Protein AF-A0A6V7UNV7-F1 (afdb_monomer)

Secondary structure (DSSP, 8-state):
-HHHHHHHHHHT-HHHHHHHHHHHHHHHS---HHHHHHHHHHHHHH--HHHHHHHHHHHHHHHHHTT----HHHHHHHHHHHHHHHHHSTTS-HHHHHHHHHHHHHT--GGGHHHHHHHHHHHHHHHHHHHHHHHHHHHHHHHHHHHHHHHHHHHHHHHHHHHHHHHHHHHHHHHHHHHHT-TTSSS------HHHHHHHHHHHHHHHHHHHTTTTSSS---

Sequence (222 aa):
MLQALVTAFGTASGGAALPVSMRCMEENLNIDSRITRFVLPLGSTINMDGNALYEAVAVIFIAQLNNVTLTLTEVITVSFIATIASLGLNSVPAGLVSIFVILSTVGLPVKDIPLVITADWLLDRIRTSINVLGDAFVASTVSHYLELKLKETDNKLIKNEEEKEGRGRKGFNNDLKKQLNNPLNSSRHHSQDNNTQLISWQEQAMIDRLCGDITLNKVIHI

Organism: Meloidogyne enterolobii (NCBI:txid390850)

Solvent-accessible surface area (backbone atoms only — not comparable to full-atom values): 12377 Å² total; per-residue (Å²): 89,69,67,23,38,52,43,7,39,74,67,52,27,40,73,77,16,40,69,48,40,45,49,29,38,40,73,75,65,66,44,59,63,77,49,42,72,50,42,40,65,52,25,58,65,58,52,35,62,44,52,20,53,46,43,34,51,52,53,52,49,53,32,55,76,70,72,47,84,77,50,73,68,52,52,51,49,42,45,54,51,23,48,51,42,33,60,70,37,63,88,49,90,44,78,64,60,47,49,51,53,54,32,60,73,74,71,49,80,73,85,59,50,66,65,54,55,73,50,35,75,60,52,47,16,52,30,26,23,50,27,52,50,48,30,52,52,50,39,53,51,52,46,65,77,38,47,66,61,50,54,53,50,52,55,51,52,53,52,54,50,54,52,50,52,52,49,50,54,51,51,53,53,51,52,51,50,56,57,67,76,45,84,83,70,85,82,81,76,81,92,76,67,69,68,63,50,56,51,52,56,52,50,52,57,49,48,54,57,57,53,60,65,64,71,74,78,73,90,78,91,132

Nearest PDB structures (foldseek):
  7xr6-assembly1_A  TM=9.433E-01  e=3.035E-10  Homo sapiens
  7vr7-assembly1_A  TM=9.449E-01  e=7.570E-10  Homo sapiens
  8qrp-assembly1_B  TM=9.393E-01  e=2.391E-08  Homo sapiens
  8qrq-assembly1_B  TM=9.400E-01  e=3.590E-08  Homo sapiens
  8oud-assembly1_C  TM=9.461E-01  e=6.602E-08  Homo sapiens

Structure (mmCIF, N/CA/C/O backbone):
data_AF-A0A6V7UNV7-F1
#
_entry.id   AF-A0A6V7UNV7-F1
#
loop_
_atom_site.group_PDB
_atom_site.id
_atom_site.type_symbol
_atom_site.label_atom_id
_atom_site.label_alt_id
_atom_site.label_comp_id
_atom_site.label_asym_id
_atom_site.label_entity_id
_atom_site.label_seq_id
_atom_site.pdbx_PDB_ins_code
_atom_site.Cartn_x
_atom_site.Cartn_y
_atom_site.Cartn_z
_atom_site.occupancy
_atom_site.B_iso_or_equiv
_atom_site.auth_seq_id
_atom_site.auth_comp_id
_atom_site.auth_asym_id
_atom_site.auth_atom_id
_atom_site.pdbx_PDB_model_num
ATOM 1 N N . MET A 1 1 ? -2.822 -8.395 -13.605 1.00 90.31 1 MET A N 1
ATOM 2 C CA . MET A 1 1 ? -3.017 -7.842 -12.242 1.00 90.31 1 MET A CA 1
ATOM 3 C C . MET A 1 1 ? -3.862 -8.706 -11.318 1.00 90.31 1 MET A C 1
ATOM 5 O O . MET A 1 1 ? -3.501 -8.800 -10.156 1.00 90.31 1 MET A O 1
ATOM 9 N N . LEU A 1 2 ? -4.926 -9.373 -11.784 1.00 93.38 2 LEU A N 1
ATOM 10 C CA . LEU A 1 2 ? -5.764 -10.209 -10.907 1.00 93.38 2 LEU A CA 1
ATOM 11 C C . LEU A 1 2 ? -4.969 -11.257 -10.104 1.00 93.38 2 LEU A C 1
ATOM 13 O O . LEU A 1 2 ? -5.214 -11.413 -8.916 1.00 93.38 2 LEU A O 1
ATOM 17 N N . GLN A 1 3 ? -3.983 -11.918 -10.721 1.00 94.31 3 GLN A N 1
ATOM 18 C CA . GLN A 1 3 ? -3.113 -12.884 -10.033 1.00 94.31 3 GLN A CA 1
ATOM 19 C C . GLN A 1 3 ? -2.393 -12.260 -8.832 1.00 94.31 3 GLN A C 1
ATOM 21 O O . GLN A 1 3 ? -2.450 -12.814 -7.742 1.00 94.31 3 GLN A O 1
ATOM 26 N N . ALA A 1 4 ? -1.789 -11.083 -9.010 1.00 93.69 4 ALA A N 1
ATOM 27 C CA . ALA A 1 4 ? -1.113 -10.365 -7.935 1.00 93.69 4 ALA A CA 1
ATOM 28 C C . ALA A 1 4 ? -2.065 -9.974 -6.794 1.00 93.69 4 ALA A C 1
ATOM 30 O O . ALA A 1 4 ? -1.709 -10.125 -5.629 1.00 93.69 4 ALA A O 1
ATOM 31 N N . LEU A 1 5 ? -3.292 -9.544 -7.116 1.00 94.56 5 LEU A N 1
ATOM 32 C CA . LEU A 1 5 ? -4.310 -9.217 -6.110 1.00 94.56 5 LEU A CA 1
ATOM 33 C C . LEU A 1 5 ? -4.749 -10.451 -5.320 1.00 94.56 5 LEU A C 1
ATOM 35 O O . LEU A 1 5 ? -4.846 -10.395 -4.101 1.00 94.56 5 LEU A O 1
ATOM 39 N N . VAL A 1 6 ? -4.974 -11.578 -5.997 1.00 95.56 6 VAL A N 1
ATOM 40 C CA . VAL A 1 6 ? -5.331 -12.841 -5.336 1.00 95.56 6 VAL A CA 1
ATOM 41 C C . VAL A 1 6 ? -4.178 -13.341 -4.464 1.00 95.56 6 VAL A C 1
ATOM 43 O O . VAL A 1 6 ? -4.418 -13.802 -3.350 1.00 95.56 6 VAL A O 1
ATOM 46 N N . THR A 1 7 ? -2.929 -13.215 -4.923 1.00 94.31 7 THR A N 1
ATOM 47 C CA . THR A 1 7 ? -1.752 -13.532 -4.107 1.00 94.31 7 THR A CA 1
ATOM 48 C C . THR A 1 7 ? -1.685 -12.636 -2.874 1.00 94.31 7 THR A C 1
ATOM 50 O O . THR A 1 7 ? -1.562 -13.167 -1.777 1.00 94.31 7 THR A O 1
ATOM 53 N N . ALA A 1 8 ? -1.834 -11.316 -3.023 1.00 92.69 8 ALA A N 1
ATOM 54 C CA . ALA A 1 8 ? -1.835 -10.367 -1.908 1.00 92.69 8 ALA A CA 1
ATOM 55 C C . ALA A 1 8 ? -2.958 -10.650 -0.900 1.00 92.69 8 ALA A C 1
ATOM 57 O O . ALA A 1 8 ? -2.726 -10.630 0.306 1.00 92.69 8 ALA A O 1
ATOM 58 N N . PHE A 1 9 ? -4.156 -10.977 -1.387 1.00 93.69 9 PHE A N 1
ATOM 59 C CA . PHE A 1 9 ? -5.288 -11.367 -0.553 1.00 93.69 9 PHE A CA 1
ATOM 60 C C . PHE A 1 9 ? -5.026 -12.678 0.201 1.00 93.69 9 PHE A C 1
ATOM 62 O O . PHE A 1 9 ? -5.364 -12.811 1.376 1.00 93.69 9 PHE A O 1
ATOM 69 N N . GLY A 1 10 ? -4.421 -13.662 -0.467 1.00 92.88 10 GLY A N 1
ATOM 70 C CA . GLY A 1 10 ? -4.113 -14.962 0.123 1.00 92.88 10 GLY A CA 1
ATOM 71 C C . GLY A 1 10 ? -3.004 -14.894 1.174 1.00 92.88 10 GLY A C 1
ATOM 72 O O . GLY A 1 10 ? -3.121 -15.524 2.225 1.00 92.88 10 GLY A O 1
ATOM 73 N N . THR A 1 11 ? -1.948 -14.121 0.909 1.00 92.06 11 THR A N 1
ATOM 74 C CA . THR A 1 11 ? -0.773 -14.006 1.786 1.00 92.06 11 THR A CA 1
ATOM 75 C C . THR A 1 11 ? -0.905 -12.918 2.848 1.00 92.06 11 THR A C 1
ATOM 77 O O . THR A 1 11 ? -0.125 -12.938 3.797 1.00 92.06 11 THR A O 1
ATOM 80 N N . ALA A 1 12 ? -1.842 -11.975 2.688 1.00 89.25 12 ALA A N 1
ATOM 81 C CA . ALA A 1 12 ? -1.939 -10.751 3.490 1.00 89.25 12 ALA A CA 1
ATOM 82 C C . ALA A 1 12 ? -0.625 -9.937 3.518 1.00 89.25 12 ALA A C 1
ATOM 84 O O . ALA A 1 12 ? -0.324 -9.232 4.476 1.00 89.25 12 ALA A O 1
ATOM 85 N N . SER A 1 13 ? 0.204 -10.050 2.471 1.00 87.62 13 SER A N 1
ATOM 86 C CA . SER A 1 13 ? 1.505 -9.378 2.407 1.00 87.62 13 SER A CA 1
ATOM 87 C C . SER A 1 13 ? 1.785 -8.773 1.032 1.00 87.62 13 SER A C 1
ATOM 89 O O . SER A 1 13 ? 1.848 -9.480 0.023 1.00 87.62 13 SER A O 1
ATOM 91 N N . GLY A 1 14 ? 2.016 -7.453 1.010 1.00 86.38 14 GLY A N 1
ATOM 92 C CA . GLY A 1 14 ? 2.400 -6.712 -0.196 1.00 86.38 14 GLY A CA 1
ATOM 93 C C . GLY A 1 14 ? 3.774 -7.137 -0.715 1.00 86.38 14 GLY A C 1
ATOM 94 O O . GLY A 1 14 ? 3.930 -7.400 -1.905 1.00 86.38 14 GLY A O 1
ATOM 95 N N . GLY A 1 15 ? 4.736 -7.349 0.191 1.00 89.38 15 GLY A N 1
ATOM 96 C CA . GLY A 1 15 ? 6.073 -7.838 -0.153 1.00 89.38 15 GLY A CA 1
ATOM 97 C C . GLY A 1 15 ? 6.070 -9.258 -0.729 1.00 89.38 15 GLY A C 1
ATOM 98 O O . GLY A 1 15 ? 6.801 -9.538 -1.675 1.00 89.38 15 GLY A O 1
ATOM 99 N N . ALA A 1 16 ? 5.202 -10.146 -0.229 1.00 90.69 16 ALA A N 1
ATOM 100 C CA . ALA A 1 16 ? 5.052 -11.490 -0.794 1.00 90.69 16 ALA A CA 1
ATOM 101 C C . ALA A 1 16 ? 4.383 -11.477 -2.182 1.00 90.69 16 ALA A C 1
ATOM 103 O O . ALA A 1 16 ? 4.674 -12.329 -3.021 1.00 90.69 16 ALA A O 1
ATOM 104 N N . ALA A 1 17 ? 3.493 -10.513 -2.438 1.00 92.56 17 ALA A N 1
ATOM 105 C CA . ALA A 1 17 ? 2.846 -10.333 -3.736 1.00 92.56 17 ALA A CA 1
ATOM 106 C C . ALA A 1 17 ? 3.719 -9.571 -4.750 1.00 92.56 17 ALA A C 1
ATOM 108 O O . ALA A 1 17 ? 3.493 -9.691 -5.953 1.00 92.56 17 ALA A O 1
ATOM 109 N N . LEU A 1 18 ? 4.737 -8.836 -4.292 1.00 93.88 18 LEU A N 1
ATOM 110 C CA . LEU A 1 18 ? 5.615 -7.994 -5.105 1.00 93.88 18 LEU A CA 1
ATOM 111 C C . LEU A 1 18 ? 6.186 -8.673 -6.368 1.00 93.88 18 LEU A C 1
ATOM 113 O O . LEU A 1 18 ? 6.030 -8.093 -7.446 1.00 93.88 18 LEU A O 1
ATOM 117 N N . PRO A 1 19 ? 6.793 -9.879 -6.317 1.00 94.38 19 PRO A N 1
ATOM 118 C CA . PRO A 1 19 ? 7.314 -10.522 -7.528 1.00 94.38 19 PRO A CA 1
ATOM 119 C C . PRO A 1 19 ? 6.205 -10.873 -8.532 1.00 94.38 19 PRO A C 1
ATOM 121 O O . PRO A 1 19 ? 6.400 -10.759 -9.743 1.00 94.38 19 PRO A O 1
ATOM 124 N N . VAL A 1 20 ? 5.015 -11.245 -8.046 1.00 95.44 20 VAL A N 1
ATOM 125 C CA . VAL A 1 20 ? 3.845 -11.523 -8.896 1.00 95.44 20 VAL A CA 1
ATOM 126 C C . VAL A 1 20 ? 3.306 -10.228 -9.505 1.00 95.44 20 VAL A C 1
ATOM 128 O O . VAL A 1 20 ? 2.938 -10.216 -10.681 1.00 95.44 20 VAL A O 1
ATOM 131 N N . SER A 1 21 ? 3.301 -9.130 -8.744 1.00 94.50 21 SER A N 1
ATOM 132 C CA . SER A 1 21 ? 2.935 -7.791 -9.218 1.00 94.50 21 SER A CA 1
ATOM 133 C C . SER A 1 21 ? 3.877 -7.300 -10.312 1.00 94.50 21 SER A C 1
ATOM 135 O O . SER A 1 21 ? 3.399 -6.892 -11.367 1.00 94.50 21 SER A O 1
ATOM 137 N N . MET A 1 22 ? 5.196 -7.401 -10.110 1.00 96.06 22 MET A N 1
ATOM 138 C CA . MET A 1 22 ? 6.201 -7.035 -11.118 1.00 96.06 22 MET A CA 1
ATOM 139 C C . MET A 1 22 ? 5.978 -7.799 -12.418 1.00 96.06 22 MET A C 1
ATOM 141 O O . MET A 1 22 ? 5.812 -7.187 -13.470 1.00 96.06 22 MET A O 1
ATOM 145 N N . ARG A 1 23 ? 5.864 -9.128 -12.332 1.00 95.69 23 ARG A N 1
ATOM 146 C CA . ARG A 1 23 ? 5.596 -9.973 -13.495 1.00 95.69 23 ARG A CA 1
ATOM 147 C C . ARG A 1 23 ? 4.288 -9.594 -14.187 1.00 95.69 23 ARG A C 1
ATOM 149 O O . ARG A 1 23 ? 4.244 -9.464 -15.403 1.00 95.69 23 ARG A O 1
ATOM 156 N N . CYS A 1 24 ? 3.219 -9.375 -13.420 1.00 95.00 24 CYS A N 1
ATOM 157 C CA . CYS A 1 24 ? 1.929 -8.980 -13.974 1.00 95.00 24 CYS A CA 1
ATOM 158 C C . CYS A 1 24 ? 1.982 -7.646 -14.727 1.00 95.00 24 CYS A C 1
ATOM 160 O O . CYS A 1 24 ? 1.252 -7.495 -15.704 1.00 95.00 24 CYS A O 1
ATOM 162 N N . MET A 1 25 ? 2.775 -6.696 -14.238 1.00 95.25 25 MET A N 1
ATOM 163 C CA . MET A 1 25 ? 2.929 -5.357 -14.806 1.00 95.25 25 MET A CA 1
ATOM 164 C C . MET A 1 25 ? 3.818 -5.364 -16.054 1.00 95.25 25 MET A C 1
ATOM 166 O O . MET A 1 25 ? 3.491 -4.714 -17.043 1.00 95.25 25 MET A O 1
ATOM 170 N N . GLU A 1 26 ? 4.907 -6.129 -16.027 1.00 95.31 26 GLU A N 1
ATOM 171 C CA . GLU A 1 26 ? 5.837 -6.256 -17.152 1.00 95.31 26 GLU A CA 1
ATOM 172 C C . GLU A 1 26 ? 5.239 -7.106 -18.287 1.00 95.31 26 GLU A C 1
ATOM 174 O O . GLU A 1 26 ? 5.283 -6.692 -19.440 1.00 95.31 26 GLU A O 1
ATOM 179 N N . GLU A 1 27 ? 4.631 -8.260 -17.980 1.00 94.81 27 GLU A N 1
ATOM 180 C CA . GLU 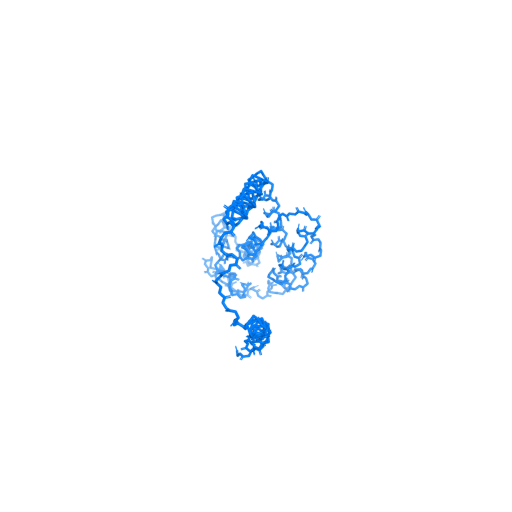A 1 27 ? 4.147 -9.208 -19.001 1.00 94.81 27 GLU A CA 1
ATOM 181 C C . GLU A 1 27 ? 2.742 -8.889 -19.534 1.00 94.81 27 GLU A C 1
ATOM 183 O O . GLU A 1 27 ? 2.489 -9.089 -20.717 1.00 94.81 27 GLU A O 1
ATOM 188 N N . ASN A 1 28 ? 1.806 -8.432 -18.688 1.00 93.56 28 ASN A N 1
ATOM 189 C CA . ASN A 1 28 ? 0.417 -8.216 -19.133 1.00 93.56 28 ASN A CA 1
ATOM 190 C C . ASN A 1 28 ? 0.114 -6.762 -19.503 1.00 93.56 28 ASN A C 1
ATOM 192 O O . ASN A 1 28 ? -0.788 -6.514 -20.299 1.00 93.56 28 ASN A O 1
ATOM 196 N N . LEU A 1 29 ? 0.785 -5.804 -18.857 1.00 91.69 29 LEU A N 1
ATOM 197 C CA . LEU A 1 29 ? 0.561 -4.368 -19.060 1.00 91.69 29 LEU A CA 1
ATOM 198 C C . LEU A 1 29 ? 1.688 -3.712 -19.870 1.00 91.69 29 LEU A C 1
ATOM 200 O O . LEU A 1 29 ? 1.581 -2.532 -20.194 1.00 91.69 29 LEU A O 1
ATOM 204 N N . ASN A 1 30 ? 2.736 -4.468 -20.220 1.00 92.94 30 ASN A N 1
ATOM 205 C CA . ASN A 1 30 ? 3.893 -4.026 -21.001 1.00 92.94 30 ASN A CA 1
ATOM 206 C C . ASN A 1 30 ? 4.543 -2.746 -20.453 1.00 92.94 30 ASN A C 1
ATOM 208 O O . ASN A 1 30 ? 5.007 -1.894 -21.213 1.00 92.94 30 ASN A O 1
ATOM 212 N N . ILE A 1 31 ? 4.564 -2.601 -19.128 1.00 93.75 31 ILE A N 1
ATOM 213 C CA . ILE A 1 31 ? 5.217 -1.471 -18.472 1.00 93.75 31 ILE A CA 1
ATOM 214 C C . ILE A 1 31 ? 6.724 -1.726 -18.429 1.00 93.75 31 ILE A C 1
ATOM 216 O O . ILE A 1 31 ? 7.176 -2.849 -18.209 1.00 93.75 31 ILE A O 1
ATOM 220 N N . ASP A 1 32 ? 7.507 -0.669 -18.640 1.00 94.00 32 ASP A N 1
ATOM 221 C CA . ASP A 1 32 ? 8.964 -0.750 -18.653 1.00 94.00 32 ASP A CA 1
ATOM 222 C C . ASP A 1 32 ? 9.515 -1.275 -17.316 1.00 94.00 32 ASP A C 1
ATOM 224 O O . ASP A 1 32 ? 9.223 -0.729 -16.245 1.00 94.00 32 ASP A O 1
ATOM 228 N N . SER A 1 33 ? 10.367 -2.302 -17.392 1.00 93.62 33 SER A N 1
ATOM 229 C CA . SER A 1 33 ? 10.979 -2.938 -16.217 1.00 93.62 33 SER A CA 1
ATOM 230 C C . SER A 1 33 ? 11.768 -1.967 -15.326 1.00 93.62 33 SER A C 1
ATOM 232 O O . SER A 1 33 ? 11.887 -2.170 -14.118 1.00 93.62 33 SER A O 1
ATOM 234 N N . ARG A 1 34 ? 12.299 -0.874 -15.891 1.00 93.38 34 ARG A N 1
ATOM 235 C CA . ARG A 1 34 ? 13.006 0.174 -15.139 1.00 93.38 34 ARG A CA 1
ATOM 236 C C . ARG A 1 34 ? 12.070 0.889 -14.169 1.00 93.38 34 ARG A C 1
ATOM 238 O O . ARG A 1 34 ? 12.491 1.259 -13.077 1.00 93.38 34 ARG A O 1
ATOM 245 N N . ILE A 1 35 ? 10.807 1.069 -14.555 1.00 94.06 35 ILE A N 1
ATOM 246 C CA . ILE A 1 35 ? 9.792 1.716 -13.721 1.00 94.06 35 ILE A CA 1
ATOM 247 C C . ILE A 1 35 ? 9.253 0.728 -12.696 1.00 94.06 35 ILE A C 1
ATOM 249 O O . ILE A 1 35 ? 9.224 1.054 -11.514 1.00 94.06 35 ILE A O 1
ATOM 253 N N . THR A 1 36 ? 8.860 -0.480 -13.105 1.00 94.75 36 THR A N 1
ATOM 254 C CA . THR A 1 36 ? 8.293 -1.487 -12.187 1.00 94.75 36 THR A CA 1
ATOM 255 C C . THR A 1 36 ? 9.265 -1.842 -11.062 1.00 94.75 36 THR A C 1
ATOM 257 O O . THR A 1 36 ? 8.865 -1.874 -9.899 1.00 94.75 36 THR A O 1
ATOM 260 N N . ARG A 1 37 ? 10.553 -2.031 -11.377 1.00 94.62 37 ARG A N 1
ATOM 261 C CA . ARG A 1 37 ? 11.604 -2.380 -10.405 1.00 94.62 37 ARG A CA 1
ATOM 262 C C . ARG A 1 37 ? 11.972 -1.246 -9.457 1.00 94.62 37 ARG A C 1
ATOM 264 O O . ARG A 1 37 ? 12.584 -1.508 -8.429 1.00 94.62 37 ARG A O 1
ATOM 271 N N . PHE A 1 38 ? 11.605 -0.010 -9.783 1.00 94.00 38 PHE A N 1
ATOM 272 C CA . PHE A 1 38 ? 11.806 1.139 -8.907 1.00 94.00 38 PHE A CA 1
ATOM 273 C C . PHE A 1 38 ? 10.543 1.459 -8.103 1.00 94.00 38 PHE A C 1
ATOM 275 O O . PHE A 1 38 ? 10.582 1.536 -6.879 1.00 94.00 38 PHE A O 1
ATOM 282 N N . VAL A 1 39 ? 9.408 1.609 -8.785 1.00 94.69 39 VAL A N 1
ATOM 283 C CA . VAL A 1 39 ? 8.158 2.088 -8.188 1.00 94.69 39 VAL A CA 1
ATOM 284 C C . VAL A 1 39 ? 7.509 1.034 -7.300 1.00 94.69 39 VAL A C 1
ATOM 286 O O . VAL A 1 39 ? 7.056 1.384 -6.218 1.00 94.69 39 VAL A O 1
ATOM 289 N N . LEU A 1 40 ? 7.470 -0.242 -7.702 1.00 93.44 40 LEU A N 1
ATOM 290 C CA . LEU A 1 40 ? 6.736 -1.260 -6.936 1.00 93.44 40 LEU A CA 1
ATOM 291 C C . LEU A 1 40 ? 7.392 -1.601 -5.584 1.00 93.44 40 LEU A C 1
ATOM 293 O O . LEU A 1 40 ? 6.659 -1.680 -4.602 1.00 93.44 40 LEU A O 1
ATOM 297 N N . PRO A 1 41 ? 8.729 -1.769 -5.463 1.00 91.56 41 PRO A N 1
ATOM 298 C CA . PRO A 1 41 ? 9.356 -1.970 -4.154 1.00 91.56 41 PRO A CA 1
ATOM 299 C C . PRO A 1 41 ? 9.187 -0.769 -3.226 1.00 91.56 41 PRO A C 1
ATOM 301 O O . PRO A 1 41 ? 8.922 -0.947 -2.043 1.00 91.56 41 PRO A O 1
ATOM 304 N N . LEU A 1 42 ? 9.310 0.450 -3.764 1.00 90.81 42 LEU A N 1
ATOM 305 C CA . LEU A 1 42 ? 9.105 1.673 -2.987 1.00 90.81 42 LEU A CA 1
ATOM 306 C C . LEU A 1 42 ? 7.644 1.820 -2.545 1.00 90.81 42 LEU A C 1
ATOM 308 O O . LEU A 1 42 ? 7.382 2.135 -1.385 1.00 90.81 42 LEU A O 1
ATOM 312 N N . GLY A 1 43 ? 6.704 1.549 -3.452 1.00 88.44 43 GLY A N 1
ATOM 313 C CA . GLY A 1 43 ? 5.268 1.542 -3.186 1.00 88.44 43 GLY A CA 1
ATOM 314 C C . GLY A 1 43 ? 4.907 0.551 -2.087 1.00 88.44 43 GLY A C 1
ATOM 315 O O . GLY A 1 43 ? 4.355 0.954 -1.073 1.00 88.44 43 GLY A O 1
ATOM 316 N N . SER A 1 44 ? 5.373 -0.697 -2.179 1.00 86.12 44 SER A N 1
ATOM 317 C CA . SER A 1 44 ? 5.049 -1.736 -1.193 1.00 86.12 44 SER A CA 1
ATOM 318 C C . SER A 1 44 ? 5.481 -1.409 0.247 1.00 86.12 44 SER A C 1
ATOM 320 O O . SER A 1 44 ? 5.003 -2.068 1.171 1.00 86.12 44 SER A O 1
ATOM 322 N N . THR A 1 45 ? 6.397 -0.459 0.461 1.00 83.50 45 THR A N 1
ATOM 323 C CA . THR A 1 45 ? 6.806 0.002 1.799 1.00 83.50 45 THR A CA 1
ATOM 324 C C . THR A 1 45 ? 6.095 1.288 2.218 1.00 83.50 45 THR A C 1
ATOM 326 O O . THR A 1 45 ? 5.726 1.436 3.382 1.00 83.50 45 THR A O 1
ATOM 329 N N . ILE A 1 46 ? 5.922 2.235 1.294 1.00 83.88 46 ILE A N 1
ATOM 330 C CA . ILE A 1 46 ? 5.444 3.590 1.609 1.00 83.88 46 ILE A CA 1
ATOM 331 C C . ILE A 1 46 ? 3.923 3.703 1.445 1.00 83.88 46 ILE A C 1
ATOM 333 O O . ILE A 1 46 ? 3.266 4.393 2.222 1.00 83.88 46 ILE A O 1
ATOM 337 N N . ASN A 1 47 ? 3.354 3.031 0.446 1.00 83.88 47 ASN A N 1
ATOM 338 C CA . ASN A 1 47 ? 1.939 3.092 0.114 1.00 83.88 47 ASN A CA 1
ATOM 339 C C . ASN A 1 47 ? 1.124 2.183 1.043 1.00 83.88 47 ASN A C 1
ATOM 341 O O . ASN A 1 47 ? 0.893 1.000 0.776 1.00 83.88 47 ASN A O 1
ATOM 345 N N . MET A 1 48 ? 0.687 2.757 2.161 1.00 85.19 48 MET A N 1
ATOM 346 C CA . MET A 1 48 ? -0.186 2.095 3.129 1.00 85.19 48 MET A CA 1
ATOM 347 C C . MET A 1 48 ? -1.510 2.838 3.342 1.00 85.19 48 MET A C 1
ATOM 349 O O . MET A 1 48 ? -2.077 2.802 4.430 1.00 85.19 48 MET A O 1
ATOM 353 N N . ASP A 1 49 ? -2.063 3.454 2.301 1.00 85.75 49 ASP A N 1
ATOM 354 C CA . ASP A 1 49 ? -3.318 4.216 2.394 1.00 85.75 49 ASP A CA 1
ATOM 355 C C . ASP A 1 49 ? -4.485 3.389 2.959 1.00 85.75 49 ASP A C 1
ATOM 357 O O . ASP A 1 49 ? -5.276 3.878 3.771 1.00 85.75 49 ASP A O 1
ATOM 361 N N . GLY A 1 50 ? -4.569 2.101 2.603 1.00 85.81 50 GLY A N 1
ATOM 362 C CA . GLY A 1 50 ? -5.579 1.198 3.154 1.00 85.81 50 GLY A CA 1
ATOM 363 C C . GLY A 1 50 ? -5.473 1.027 4.673 1.00 85.81 50 GLY A C 1
ATOM 364 O O . GLY A 1 50 ? -6.493 0.851 5.340 1.00 85.81 50 GLY A O 1
ATOM 365 N N . ASN A 1 51 ? -4.263 1.107 5.234 1.00 86.19 51 ASN A N 1
ATOM 366 C CA . ASN A 1 51 ? -4.031 1.016 6.673 1.00 86.19 51 ASN A CA 1
ATOM 367 C C . ASN A 1 51 ? -4.430 2.313 7.391 1.00 86.19 51 ASN A C 1
ATOM 369 O O . ASN A 1 51 ? -5.174 2.242 8.366 1.00 86.19 51 ASN A O 1
ATOM 373 N N . ALA A 1 52 ? -4.064 3.478 6.849 1.00 87.81 52 ALA A N 1
ATOM 374 C CA . ALA A 1 52 ? -4.512 4.770 7.374 1.00 87.81 52 ALA A CA 1
ATOM 375 C C . ALA A 1 52 ? -6.049 4.888 7.395 1.00 87.81 52 ALA A C 1
ATOM 377 O O . ALA A 1 52 ? -6.636 5.308 8.396 1.00 87.81 52 ALA A O 1
ATOM 378 N N . LEU A 1 53 ? -6.717 4.465 6.314 1.00 88.62 53 LEU A N 1
ATOM 379 C CA . LEU A 1 53 ? -8.180 4.460 6.238 1.00 88.62 53 LEU A CA 1
ATOM 380 C C . LEU A 1 53 ? -8.796 3.542 7.299 1.00 88.62 53 LEU A C 1
ATOM 382 O O . LEU A 1 53 ? -9.744 3.927 7.983 1.00 88.62 53 LEU A O 1
ATOM 386 N N . TYR A 1 54 ? -8.263 2.330 7.439 1.00 89.44 54 TYR A N 1
ATOM 387 C CA . TYR A 1 54 ? -8.742 1.376 8.430 1.00 89.44 54 TYR A CA 1
ATOM 388 C C . TYR A 1 54 ? -8.584 1.896 9.859 1.00 89.44 54 TYR A C 1
ATOM 390 O O . TYR A 1 54 ? -9.531 1.805 10.634 1.00 89.44 54 TYR A O 1
ATOM 398 N N . GLU A 1 55 ? -7.428 2.463 10.201 1.00 88.12 55 GLU A N 1
ATOM 399 C CA . GLU A 1 55 ? -7.166 3.006 11.534 1.00 88.12 55 GLU A CA 1
ATOM 400 C C . GLU A 1 55 ? -8.152 4.126 11.883 1.00 88.12 55 GLU A C 1
ATOM 402 O O . GLU A 1 55 ? -8.748 4.116 12.962 1.00 88.12 55 GLU A O 1
ATOM 407 N N . ALA A 1 56 ? -8.400 5.045 10.945 1.00 89.75 56 ALA A N 1
ATOM 408 C CA . ALA A 1 56 ? -9.367 6.120 11.137 1.00 89.75 56 ALA A CA 1
ATOM 409 C C . ALA A 1 56 ? -10.796 5.583 11.335 1.00 89.75 56 ALA A C 1
ATOM 411 O O . ALA A 1 56 ? -11.492 5.983 12.272 1.00 89.75 56 ALA A O 1
ATOM 412 N N . VAL A 1 57 ? -11.229 4.640 10.492 1.00 89.94 57 VAL A N 1
ATOM 413 C CA . VAL A 1 57 ? -12.570 4.039 10.579 1.00 89.94 57 VAL A CA 1
ATOM 414 C C . VAL A 1 57 ? -12.735 3.219 11.861 1.00 89.94 57 VAL A C 1
ATOM 416 O O . VAL A 1 57 ? -13.777 3.315 12.506 1.00 89.94 57 VAL A O 1
ATOM 419 N N . ALA A 1 58 ? -11.717 2.461 12.273 1.00 89.19 58 ALA A N 1
ATOM 420 C CA . ALA A 1 58 ? -11.742 1.658 13.494 1.00 89.19 58 ALA A CA 1
ATOM 421 C C . ALA A 1 58 ? -11.895 2.529 14.751 1.00 89.19 58 ALA A C 1
ATOM 423 O O . ALA A 1 58 ? -12.688 2.207 15.636 1.00 89.19 58 ALA A O 1
ATOM 424 N N . VAL A 1 59 ? -11.190 3.661 14.817 1.00 88.56 59 VAL A N 1
ATOM 425 C CA . VAL A 1 59 ? -11.282 4.604 15.943 1.00 88.56 59 VAL A CA 1
ATOM 426 C C . VAL A 1 59 ? -12.660 5.260 16.006 1.00 88.56 59 VAL A C 1
ATOM 428 O O . VAL A 1 59 ? -13.263 5.324 17.078 1.00 88.56 59 VAL A O 1
ATOM 431 N N . ILE A 1 60 ? -13.198 5.690 14.859 1.00 90.00 60 ILE A N 1
ATOM 432 C CA . ILE A 1 60 ? -14.553 6.254 14.779 1.00 90.00 60 ILE A CA 1
ATOM 433 C C . ILE A 1 60 ? -15.594 5.209 15.202 1.00 90.00 60 ILE A C 1
ATOM 435 O O . ILE A 1 60 ? -16.510 5.522 15.961 1.00 90.00 60 ILE A O 1
ATOM 439 N N . PHE A 1 61 ? -15.432 3.959 14.769 1.00 90.19 61 PHE A N 1
ATOM 440 C CA . PHE A 1 61 ? -16.305 2.855 15.154 1.00 90.19 61 PHE A CA 1
ATOM 441 C C . PHE A 1 61 ? -16.276 2.594 16.670 1.00 90.19 61 PHE A C 1
ATOM 443 O O . PHE A 1 61 ? -17.330 2.489 17.294 1.00 90.19 61 PHE A O 1
ATOM 450 N N . ILE A 1 62 ? -15.094 2.568 17.294 1.00 88.81 62 ILE A N 1
ATOM 451 C CA . ILE A 1 62 ? -14.954 2.402 18.752 1.00 88.81 62 ILE A CA 1
ATOM 452 C C . ILE A 1 62 ? -15.591 3.571 19.516 1.00 88.81 62 ILE A C 1
ATOM 454 O O . ILE A 1 62 ? -16.241 3.354 20.544 1.00 88.81 62 ILE A O 1
ATOM 458 N N . ALA A 1 63 ? -15.451 4.803 19.017 1.00 89.50 63 ALA A N 1
ATOM 459 C CA . ALA A 1 63 ? -16.106 5.967 19.608 1.00 89.50 63 ALA A CA 1
ATOM 460 C C . ALA A 1 63 ? -17.636 5.823 19.579 1.00 89.50 63 ALA A C 1
ATOM 462 O O . ALA A 1 63 ? -18.296 5.999 20.606 1.00 89.50 63 ALA A O 1
ATOM 463 N N . GLN A 1 64 ? -18.187 5.412 18.432 1.00 89.94 64 GLN A N 1
ATOM 464 C CA . GLN A 1 64 ? -19.621 5.167 18.261 1.00 89.94 64 GLN A CA 1
ATOM 465 C C . GLN A 1 64 ? -20.131 4.054 19.186 1.00 89.94 64 GLN A C 1
ATOM 467 O O . GLN A 1 64 ? -21.182 4.213 19.803 1.00 89.94 64 GLN A O 1
ATOM 472 N N . LEU A 1 65 ? -19.371 2.967 19.356 1.00 89.88 65 LEU A N 1
ATOM 473 C CA . LEU A 1 65 ? -19.726 1.876 20.272 1.00 89.88 65 LEU A CA 1
ATOM 474 C C . LEU A 1 65 ? -19.788 2.306 21.741 1.00 89.88 65 LEU A C 1
ATOM 476 O O . LEU A 1 65 ? -20.618 1.804 22.497 1.00 89.88 65 LEU A O 1
ATOM 480 N N . ASN A 1 66 ? -18.937 3.248 22.148 1.00 88.12 66 ASN A N 1
ATOM 481 C CA . ASN A 1 66 ? -18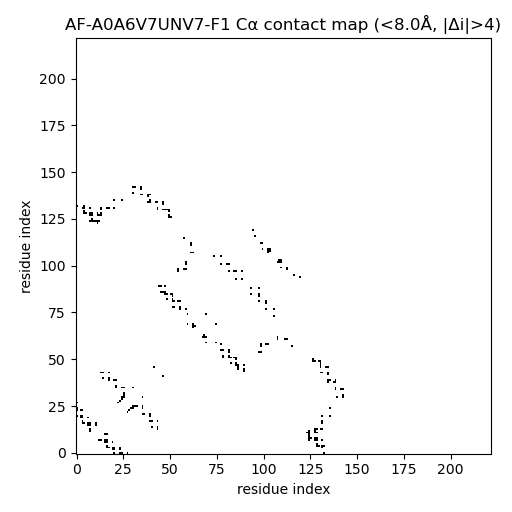.927 3.787 23.508 1.00 88.12 66 ASN A CA 1
ATOM 482 C C . ASN A 1 66 ? -19.871 4.984 23.696 1.00 88.12 66 ASN A C 1
ATOM 484 O O . ASN A 1 66 ? -19.855 5.600 24.761 1.00 88.12 66 ASN A O 1
ATOM 488 N N . ASN A 1 67 ? -20.699 5.315 22.697 1.00 88.12 67 ASN A N 1
ATOM 489 C CA . ASN A 1 67 ? -21.552 6.508 22.683 1.00 88.12 67 ASN A CA 1
ATOM 490 C C . ASN A 1 67 ? -20.770 7.821 22.893 1.00 88.12 67 ASN A C 1
ATOM 492 O O . ASN A 1 67 ? -21.301 8.794 23.431 1.00 88.12 67 ASN A O 1
ATOM 496 N N . VAL A 1 68 ? -19.505 7.863 22.466 1.00 86.88 68 VAL A N 1
ATOM 497 C CA . VAL A 1 68 ? -18.680 9.074 22.476 1.00 86.88 68 VAL A CA 1
ATOM 498 C C . VAL A 1 68 ? -18.883 9.800 21.153 1.00 86.88 68 VAL A C 1
ATOM 500 O O . VAL A 1 68 ? -18.646 9.249 20.078 1.00 86.88 68 VAL A O 1
ATOM 503 N N . THR A 1 69 ? -19.331 11.052 21.222 1.00 86.25 69 THR A N 1
ATOM 504 C CA . THR A 1 69 ? -19.482 11.888 20.027 1.00 86.25 69 THR A CA 1
ATOM 505 C C . THR A 1 69 ? -18.152 12.560 19.723 1.00 86.25 69 THR A C 1
ATOM 507 O O . THR A 1 69 ? -17.722 13.425 20.479 1.00 86.25 69 THR A O 1
ATOM 510 N N . LEU A 1 70 ? -17.519 12.172 18.616 1.00 85.88 70 LEU A N 1
ATOM 511 C CA . LEU A 1 70 ? -16.334 12.859 18.113 1.00 85.88 70 LEU A CA 1
ATOM 512 C C . LEU A 1 70 ? -16.745 14.167 17.433 1.00 85.88 70 LEU A C 1
ATOM 514 O O . LEU A 1 70 ? -17.614 14.197 16.559 1.00 85.88 70 LEU A O 1
ATOM 518 N N . THR A 1 71 ? -16.093 15.251 17.821 1.00 90.31 71 THR A N 1
ATOM 519 C CA . THR A 1 71 ? -16.163 16.540 17.138 1.00 90.31 71 THR A CA 1
ATOM 520 C C . THR A 1 71 ? -15.422 16.482 15.801 1.00 90.31 71 THR A C 1
ATOM 522 O O . THR A 1 71 ? -14.534 15.655 15.585 1.00 90.31 71 THR A O 1
ATOM 525 N N . LEU A 1 72 ? -15.742 17.403 14.886 1.00 89.00 72 LEU A N 1
ATOM 526 C CA . LEU A 1 72 ? -15.073 17.479 13.581 1.00 89.00 72 LEU A CA 1
ATOM 527 C C . LEU A 1 72 ? -13.545 17.631 13.720 1.00 89.00 72 LEU A C 1
ATOM 529 O O . LEU A 1 72 ? -12.789 17.026 12.962 1.00 89.00 72 LEU A O 1
ATOM 533 N N . THR A 1 73 ? -13.091 18.394 14.717 1.00 89.50 73 THR A N 1
ATOM 534 C CA . THR A 1 73 ? -11.666 18.590 15.019 1.00 89.50 73 THR A CA 1
ATOM 535 C C . THR A 1 73 ? -10.983 17.286 15.428 1.00 89.50 73 THR A C 1
ATOM 537 O O . THR A 1 73 ? -9.870 17.009 14.978 1.00 89.50 73 THR A O 1
ATOM 540 N N . GLU A 1 74 ? -11.643 16.457 16.239 1.00 88.50 74 GLU A N 1
ATOM 541 C CA . GLU A 1 74 ? -11.107 15.156 16.649 1.00 88.50 74 GLU A CA 1
ATOM 542 C C . GLU A 1 74 ? -11.036 14.193 15.464 1.00 88.50 74 GLU A C 1
ATOM 544 O O . GLU A 1 74 ? -10.021 13.527 15.295 1.00 88.50 74 GLU A O 1
ATOM 549 N N . VAL A 1 75 ? -12.040 14.177 14.582 1.00 89.88 75 VAL A N 1
ATOM 550 C CA . VAL A 1 75 ? -12.024 13.337 13.368 1.00 89.88 75 VAL A CA 1
ATOM 551 C C . VAL A 1 75 ? -10.864 13.708 12.436 1.00 89.88 75 VAL A C 1
ATOM 553 O O . VAL A 1 75 ? -10.166 12.827 11.923 1.00 89.88 75 VAL A O 1
ATOM 556 N N . ILE A 1 76 ? -10.613 15.006 12.241 1.00 89.88 76 ILE A N 1
ATOM 557 C CA . ILE A 1 76 ? -9.463 15.490 11.460 1.00 89.88 76 ILE A CA 1
ATOM 558 C C . ILE A 1 76 ? -8.147 15.082 12.137 1.00 89.88 76 ILE A C 1
ATOM 560 O O . ILE A 1 76 ? -7.234 14.598 11.469 1.00 89.88 76 ILE A O 1
ATOM 564 N N . THR A 1 77 ? -8.063 15.226 13.460 1.00 88.75 77 THR A N 1
ATOM 565 C CA . THR A 1 77 ? -6.876 14.847 14.241 1.00 88.75 77 THR A CA 1
ATOM 566 C C . THR A 1 77 ? -6.593 13.346 14.139 1.00 88.75 77 THR A C 1
ATOM 568 O O . THR A 1 77 ? -5.462 12.962 13.855 1.00 88.75 77 THR A O 1
ATOM 571 N N . VAL A 1 78 ? -7.617 12.497 14.279 1.00 89.31 78 VAL A N 1
ATOM 572 C CA . VAL A 1 78 ? -7.518 11.039 14.091 1.00 89.31 78 VAL A CA 1
ATOM 573 C C . VAL A 1 78 ? -7.003 10.708 12.697 1.00 89.31 78 VAL A C 1
ATOM 575 O O . VAL A 1 78 ? -6.070 9.924 12.571 1.00 89.31 78 VAL A O 1
ATOM 578 N N . SER A 1 79 ? -7.557 11.335 11.659 1.00 89.12 79 SER A N 1
ATOM 579 C CA . SER A 1 79 ? -7.145 11.092 10.270 1.00 89.12 79 SER A CA 1
ATOM 580 C C . SER A 1 79 ? -5.674 11.461 10.036 1.00 89.12 79 SER A C 1
ATOM 582 O O . SER A 1 79 ? -4.932 10.728 9.379 1.00 89.12 79 SER A O 1
ATOM 584 N N . PHE A 1 80 ? -5.223 12.578 10.614 1.00 89.19 80 PHE A N 1
ATOM 585 C CA . PHE A 1 80 ? -3.834 13.023 10.526 1.00 89.19 80 PHE A CA 1
ATOM 586 C C . PHE A 1 80 ? -2.874 12.079 11.264 1.00 89.19 80 PHE A C 1
ATOM 588 O O . PHE A 1 80 ? -1.857 11.673 10.700 1.00 89.19 80 PHE A O 1
ATOM 595 N N . ILE A 1 81 ? -3.213 11.675 12.494 1.00 88.19 81 ILE A N 1
ATOM 596 C CA . ILE A 1 81 ? -2.402 10.732 13.276 1.00 88.19 81 ILE A CA 1
ATOM 597 C C . ILE A 1 81 ? -2.365 9.360 12.593 1.00 88.19 81 ILE A C 1
ATOM 599 O O . ILE A 1 81 ? -1.283 8.796 12.481 1.00 88.19 81 ILE A O 1
ATOM 603 N N . ALA A 1 82 ? -3.494 8.853 12.086 1.00 87.12 82 ALA A N 1
ATOM 604 C CA . ALA A 1 82 ? -3.566 7.587 11.349 1.00 87.12 82 ALA A CA 1
ATOM 605 C C . ALA A 1 82 ? -2.679 7.599 10.095 1.00 87.12 82 ALA A C 1
ATOM 607 O O . ALA A 1 82 ? -1.974 6.637 9.804 1.00 87.12 82 ALA A O 1
ATOM 608 N N . THR A 1 83 ? -2.630 8.723 9.378 1.00 87.44 83 THR A N 1
ATOM 609 C CA . THR A 1 83 ? -1.740 8.868 8.215 1.00 87.44 83 THR A CA 1
ATOM 610 C C . THR A 1 83 ? -0.267 8.772 8.627 1.00 87.44 83 THR A C 1
ATOM 612 O O . THR A 1 83 ? 0.504 8.036 8.016 1.00 87.44 83 THR A O 1
ATOM 615 N N . ILE A 1 84 ? 0.132 9.470 9.696 1.00 86.31 84 ILE A N 1
ATOM 616 C CA . ILE A 1 84 ? 1.508 9.418 10.217 1.00 86.31 84 ILE A CA 1
ATOM 617 C C . ILE A 1 84 ? 1.847 8.015 10.737 1.00 86.31 84 ILE A C 1
ATOM 619 O O . ILE A 1 84 ? 2.921 7.487 10.441 1.00 86.31 84 ILE A O 1
ATOM 623 N N . ALA A 1 85 ? 0.933 7.406 11.492 1.00 83.25 85 ALA A N 1
ATOM 624 C CA . ALA A 1 85 ? 1.072 6.065 12.045 1.00 83.25 85 ALA A CA 1
ATOM 625 C C . ALA A 1 85 ? 1.272 5.032 10.931 1.00 83.25 85 ALA A C 1
ATOM 627 O O . ALA A 1 85 ? 2.210 4.237 10.990 1.00 83.25 85 ALA A O 1
ATOM 628 N N . SER A 1 86 ? 0.473 5.116 9.870 1.00 81.88 86 SER A N 1
ATOM 629 C CA . SER A 1 86 ? 0.555 4.217 8.724 1.00 81.88 86 SER A CA 1
ATOM 630 C C . SER A 1 86 ? 1.882 4.299 7.961 1.00 81.88 86 SER A C 1
ATOM 632 O O . SER A 1 86 ? 2.321 3.297 7.403 1.00 81.88 86 SER A O 1
ATOM 634 N N . LEU A 1 87 ? 2.537 5.463 7.936 1.00 81.00 87 LEU A N 1
ATOM 635 C CA . LEU A 1 87 ? 3.860 5.626 7.321 1.00 81.00 87 LEU A CA 1
ATOM 636 C C . LEU A 1 87 ? 5.004 5.178 8.242 1.00 81.00 87 LEU A C 1
ATOM 638 O O . LEU A 1 87 ? 6.038 4.729 7.755 1.00 81.00 87 LEU A O 1
ATOM 642 N N . GLY A 1 88 ? 4.850 5.350 9.560 1.00 72.19 88 GLY A N 1
ATOM 643 C CA . GLY A 1 88 ? 5.920 5.141 10.542 1.00 72.19 88 GLY A CA 1
ATOM 644 C 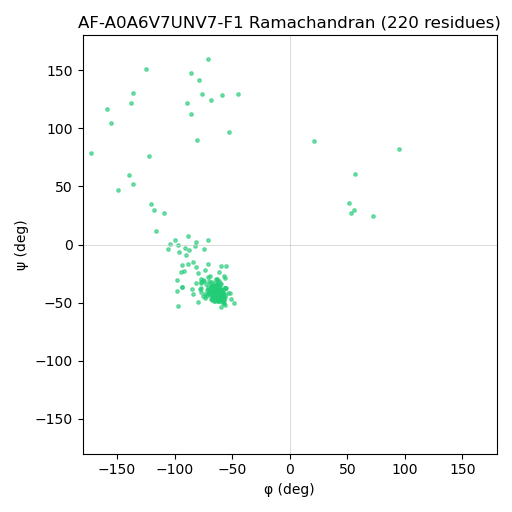C . GLY A 1 88 ? 5.953 3.755 11.193 1.00 72.19 88 GLY A C 1
ATOM 645 O O . GLY A 1 88 ? 7.000 3.338 11.683 1.00 72.19 88 GLY A O 1
ATOM 646 N N . LEU A 1 89 ? 4.827 3.038 11.218 1.00 66.25 89 LEU A N 1
ATOM 647 C CA . LEU A 1 89 ? 4.690 1.737 11.891 1.00 66.25 89 LEU A CA 1
ATOM 648 C C . LEU A 1 89 ? 4.680 0.551 10.915 1.00 66.25 89 LEU A C 1
ATOM 650 O O . LEU A 1 89 ? 4.633 -0.593 11.352 1.00 66.25 89 LEU A O 1
ATOM 654 N N . ASN A 1 90 ? 4.800 0.812 9.611 1.00 62.78 90 ASN A N 1
ATOM 655 C CA . ASN A 1 90 ? 4.874 -0.167 8.516 1.00 62.78 90 ASN A CA 1
ATOM 656 C C . ASN A 1 90 ? 5.994 -1.224 8.648 1.00 62.78 90 ASN A C 1
ATOM 658 O O . ASN A 1 90 ? 5.937 -2.267 7.999 1.00 62.78 90 ASN A O 1
ATOM 662 N N . SER A 1 91 ? 7.007 -0.967 9.482 1.00 55.53 91 SER A N 1
ATOM 663 C CA . SER A 1 91 ? 8.172 -1.843 9.697 1.00 55.53 91 SER A CA 1
ATOM 664 C C . SER A 1 91 ? 7.983 -2.878 10.818 1.00 55.53 91 SER A C 1
ATOM 666 O O . SER A 1 91 ? 8.818 -3.762 10.997 1.00 55.53 91 SER A O 1
ATOM 668 N N . VAL A 1 92 ? 6.899 -2.778 11.586 1.00 55.25 92 VAL A N 1
ATOM 669 C CA . VAL A 1 92 ? 6.551 -3.664 12.709 1.00 55.25 92 VAL A CA 1
ATOM 670 C C . VAL A 1 92 ? 5.140 -4.203 12.434 1.00 55.25 92 VAL A C 1
ATOM 672 O O . VAL A 1 92 ? 4.394 -3.509 11.756 1.00 55.25 92 VAL A O 1
ATOM 675 N N . PRO A 1 93 ? 4.732 -5.412 12.880 1.00 52.59 93 PRO A N 1
ATOM 676 C CA . PRO A 1 93 ? 3.383 -5.934 12.624 1.00 52.59 93 PRO A CA 1
ATOM 677 C C . PRO A 1 93 ? 2.296 -4.931 13.067 1.00 52.59 93 PRO A C 1
ATOM 679 O O . PRO A 1 93 ? 1.978 -4.816 14.251 1.00 52.59 93 PRO A O 1
ATOM 682 N N . ALA A 1 94 ? 1.793 -4.149 12.105 1.00 54.59 94 ALA A N 1
ATOM 683 C CA . ALA A 1 94 ? 1.325 -2.783 12.346 1.00 54.59 94 ALA A CA 1
ATOM 684 C C . ALA A 1 94 ? -0.078 -2.701 12.958 1.00 54.59 94 ALA A C 1
ATOM 686 O O . ALA A 1 94 ? -0.378 -1.736 13.653 1.00 54.59 94 ALA A O 1
ATOM 687 N N . GLY A 1 95 ? -0.924 -3.716 12.761 1.00 56.75 95 GLY A N 1
ATOM 688 C CA . GLY A 1 95 ? -2.364 -3.585 13.007 1.00 56.75 95 GLY A CA 1
ATOM 689 C C . GLY A 1 95 ? -2.767 -3.285 14.455 1.00 56.75 95 GLY A C 1
ATOM 690 O O . GLY A 1 95 ? -3.734 -2.566 14.680 1.00 56.75 95 GLY A O 1
ATOM 691 N N . LEU A 1 96 ? -2.041 -3.801 15.454 1.00 62.69 96 LEU A N 1
ATOM 692 C CA . LEU A 1 96 ? -2.468 -3.687 16.859 1.00 62.69 96 LEU A CA 1
ATOM 693 C C . LEU A 1 96 ? -1.873 -2.482 17.590 1.00 62.69 96 LEU A C 1
ATOM 695 O O . LEU A 1 96 ? -2.535 -1.875 18.432 1.00 62.69 96 LEU A O 1
ATOM 699 N N . VAL A 1 97 ? -0.620 -2.141 17.288 1.00 74.50 97 VAL A N 1
ATOM 700 C CA . VAL A 1 97 ? 0.103 -1.092 18.019 1.00 74.50 97 VAL A CA 1
ATOM 701 C C . VAL A 1 97 ? -0.369 0.294 17.583 1.00 74.50 97 VAL A C 1
ATOM 703 O O . VAL A 1 97 ? -0.519 1.175 18.427 1.00 74.50 97 VAL A O 1
ATOM 706 N N . SER A 1 98 ? -0.661 0.490 16.296 1.00 79.81 98 SER A N 1
ATOM 707 C CA . SER A 1 98 ? -1.093 1.788 15.771 1.00 79.81 98 SER A CA 1
ATOM 708 C C . SER A 1 98 ? -2.472 2.201 16.289 1.00 79.81 98 SER A C 1
ATOM 710 O O . SER A 1 98 ? -2.619 3.311 16.801 1.00 79.81 98 SER A O 1
ATOM 712 N N . ILE A 1 99 ? -3.456 1.292 16.267 1.00 82.12 99 ILE A N 1
ATOM 713 C CA . ILE A 1 99 ? -4.795 1.549 16.822 1.00 82.12 99 ILE A CA 1
ATOM 714 C C . ILE A 1 99 ? -4.700 1.909 18.309 1.00 82.12 99 ILE A C 1
ATOM 716 O O . ILE A 1 99 ? -5.356 2.850 18.753 1.00 82.12 99 ILE A O 1
ATOM 720 N N . PHE A 1 100 ? -3.862 1.208 19.080 1.00 83.50 100 PHE A N 1
ATOM 721 C CA . PHE A 1 100 ? -3.656 1.521 20.494 1.00 83.50 100 PHE A CA 1
ATOM 722 C C . PHE A 1 100 ? -3.114 2.942 20.699 1.00 83.50 100 PHE A C 1
ATOM 724 O O . PHE A 1 100 ? -3.633 3.683 21.535 1.00 83.50 100 PHE A O 1
ATOM 731 N N . VAL A 1 101 ? -2.106 3.340 19.915 1.00 83.44 101 VAL A N 1
ATOM 732 C CA . VAL A 1 101 ? -1.537 4.695 19.968 1.00 83.44 101 VAL A CA 1
ATOM 733 C C . VAL A 1 101 ? -2.612 5.735 19.663 1.00 83.44 101 VAL A C 1
ATOM 735 O O . VAL A 1 101 ? -2.771 6.672 20.439 1.00 83.44 101 VAL A O 1
ATOM 738 N N . ILE A 1 102 ? -3.393 5.552 18.595 1.00 84.56 102 ILE A N 1
ATOM 739 C CA . ILE A 1 102 ? -4.418 6.525 18.196 1.00 84.56 102 ILE A CA 1
ATOM 740 C C . ILE A 1 102 ? -5.536 6.612 19.240 1.00 84.56 102 ILE A C 1
ATOM 742 O O . ILE A 1 102 ? -5.943 7.707 19.607 1.00 84.56 102 ILE A O 1
ATOM 746 N N . LEU A 1 103 ? -6.011 5.486 19.779 1.00 84.38 103 LEU A N 1
ATOM 747 C CA . LEU A 1 103 ? -7.024 5.497 20.841 1.00 84.38 103 LEU A CA 1
ATOM 748 C C . LEU A 1 103 ? -6.520 6.205 22.103 1.00 84.38 103 LEU A C 1
ATOM 750 O O . LEU A 1 103 ? -7.267 6.967 22.717 1.00 84.38 103 LEU A O 1
ATOM 754 N N . SER A 1 104 ? -5.248 6.002 22.461 1.00 83.88 104 SER A N 1
ATOM 755 C CA . SER A 1 104 ? -4.631 6.676 23.602 1.00 83.88 104 SER A CA 1
ATOM 756 C C . SER A 1 104 ? -4.475 8.183 23.386 1.00 83.88 104 SER A C 1
ATOM 758 O O . SER A 1 104 ? -4.543 8.921 24.367 1.00 83.88 104 SER A O 1
ATOM 760 N N . THR A 1 105 ? -4.263 8.659 22.153 1.00 81.75 105 THR A N 1
ATOM 761 C CA . THR A 1 105 ? -4.144 10.103 21.883 1.00 81.75 105 THR A CA 1
ATOM 762 C C . THR A 1 105 ? -5.486 10.825 21.929 1.00 81.75 105 THR A C 1
ATOM 764 O O . THR A 1 105 ? -5.525 11.978 22.350 1.00 81.75 105 THR A O 1
ATOM 767 N N . VAL A 1 106 ? -6.584 10.159 21.558 1.00 81.25 106 VAL A N 1
ATOM 768 C CA . VAL A 1 106 ? -7.942 10.727 21.661 1.00 81.25 106 VAL A CA 1
ATOM 769 C C . VAL A 1 106 ? -8.643 10.432 22.990 1.00 81.25 106 VAL A C 1
ATOM 771 O O . VAL A 1 106 ? -9.757 10.894 23.213 1.00 81.25 106 VAL A O 1
ATOM 774 N N . GLY A 1 107 ? -8.012 9.669 23.885 1.00 80.81 107 GLY A N 1
ATOM 775 C CA . GLY A 1 107 ? -8.566 9.350 25.203 1.00 80.81 107 GLY A CA 1
ATOM 776 C C . GLY A 1 107 ? -9.734 8.358 25.176 1.00 80.81 107 GLY A C 1
ATOM 777 O O . GLY A 1 107 ? -10.555 8.355 26.094 1.00 80.81 107 GLY A O 1
ATOM 778 N N . LEU A 1 108 ? -9.827 7.515 24.143 1.00 83.44 108 LEU A N 1
ATOM 779 C CA . LEU A 1 108 ? -10.868 6.492 24.034 1.00 83.44 108 LEU A CA 1
ATOM 780 C C . LEU A 1 108 ? -10.475 5.197 24.766 1.00 83.44 108 LEU A C 1
ATOM 782 O O . LEU A 1 108 ? -9.298 4.828 24.810 1.00 83.44 108 LEU A O 1
ATOM 786 N N . PRO A 1 109 ? -11.451 4.466 25.334 1.00 79.19 109 PRO A N 1
ATOM 787 C CA . PRO A 1 109 ? -11.175 3.232 26.052 1.00 79.19 109 PRO A CA 1
ATOM 788 C C . PRO A 1 109 ? -10.695 2.126 25.100 1.00 79.19 109 PRO A C 1
ATOM 790 O O . PRO A 1 109 ? -11.387 1.723 24.171 1.00 79.19 109 PRO A O 1
ATOM 793 N N . VAL A 1 110 ? -9.523 1.563 25.394 1.00 79.69 110 VAL A N 1
ATOM 794 C CA . VAL A 1 110 ? -8.885 0.484 24.609 1.00 79.69 110 VAL A CA 1
ATOM 795 C C . VAL A 1 110 ? -9.529 -0.896 24.798 1.00 79.69 110 VAL A C 1
ATOM 797 O O . VAL A 1 110 ? -9.143 -1.865 24.149 1.00 79.69 110 VAL A O 1
ATOM 800 N N . LYS A 1 111 ? -10.522 -1.003 25.689 1.00 82.19 111 LYS A N 1
ATOM 801 C CA . LYS A 1 111 ? -11.202 -2.262 26.036 1.00 82.19 111 LYS A CA 1
ATOM 802 C C . LYS A 1 111 ? -11.927 -2.908 24.844 1.00 82.19 111 LYS A C 1
ATOM 804 O O . LYS A 1 111 ? -12.127 -4.116 24.857 1.00 82.19 111 LYS A O 1
ATOM 809 N N . ASP A 1 112 ? -12.294 -2.116 23.832 1.00 81.31 112 ASP A N 1
ATOM 810 C CA . ASP A 1 112 ? -13.099 -2.557 22.683 1.00 81.31 112 ASP A CA 1
ATOM 811 C C . ASP A 1 112 ? -12.254 -2.923 21.448 1.00 81.31 112 ASP A C 1
ATOM 813 O O . ASP A 1 112 ? -12.793 -3.380 20.440 1.00 81.31 112 ASP A O 1
ATOM 817 N N . ILE A 1 113 ? -10.920 -2.809 21.532 1.00 81.50 113 ILE A N 1
ATOM 818 C CA . ILE A 1 113 ? -9.988 -3.267 20.487 1.00 81.50 113 ILE A CA 1
ATOM 819 C C . ILE A 1 113 ? -10.231 -4.738 20.073 1.00 81.50 113 ILE A C 1
ATOM 821 O O . ILE A 1 113 ? -10.231 -5.003 18.869 1.00 81.50 113 ILE A O 1
ATOM 825 N N . PRO A 1 114 ? -10.492 -5.707 20.982 1.00 85.25 114 PRO A N 1
ATOM 826 C CA . PRO A 1 114 ? -10.701 -7.110 20.600 1.00 85.25 114 PRO A CA 1
ATOM 827 C C . PRO A 1 114 ? -11.825 -7.336 19.577 1.00 85.25 114 PRO A C 1
ATOM 829 O O . PRO A 1 114 ? -11.757 -8.273 18.776 1.00 85.25 114 PRO A O 1
ATOM 832 N N . LEU A 1 115 ? -12.843 -6.469 19.557 1.00 83.38 115 LEU A N 1
ATOM 833 C CA . LEU A 1 115 ? -13.922 -6.547 18.575 1.00 83.38 115 LEU A CA 1
ATOM 834 C C . LEU A 1 115 ? -13.405 -6.261 17.159 1.00 83.38 115 LEU A C 1
ATOM 836 O O . LEU A 1 115 ? -13.748 -6.975 16.219 1.00 83.38 115 LEU A O 1
ATOM 840 N N . VAL A 1 116 ? -12.534 -5.260 17.022 1.00 83.75 116 VAL A N 1
ATOM 841 C CA . VAL A 1 116 ? -11.901 -4.899 15.749 1.00 83.75 116 VAL A CA 1
ATOM 842 C C . VAL A 1 116 ? -10.940 -6.004 15.297 1.00 83.75 116 VAL A C 1
ATOM 844 O O . VAL A 1 116 ? -11.003 -6.433 14.147 1.00 83.75 116 VAL A O 1
ATOM 847 N N . ILE A 1 117 ? -10.145 -6.561 16.220 1.00 82.94 117 ILE A N 1
ATOM 848 C CA . ILE A 1 117 ? -9.225 -7.684 15.948 1.00 82.94 117 ILE A CA 1
ATOM 849 C C . ILE A 1 117 ? -9.961 -8.891 15.353 1.00 82.94 117 ILE A C 1
ATOM 851 O O . ILE A 1 117 ? -9.447 -9.569 14.464 1.00 82.94 117 ILE A O 1
ATOM 855 N N . THR A 1 118 ? -11.185 -9.155 15.811 1.00 85.94 118 THR A N 1
ATOM 856 C CA . THR A 1 118 ? -11.979 -10.297 15.333 1.00 85.94 118 THR A CA 1
ATOM 857 C C . THR A 1 118 ? -12.321 -10.185 13.841 1.00 85.94 118 THR A C 1
ATOM 859 O O . THR A 1 118 ? -12.435 -11.204 13.160 1.00 85.94 118 THR A O 1
ATOM 862 N N . ALA A 1 119 ? -12.451 -8.967 13.310 1.00 85.94 119 ALA A N 1
ATOM 863 C CA . ALA A 1 119 ? -12.660 -8.713 11.883 1.00 85.94 119 ALA A CA 1
ATOM 864 C C . ALA A 1 119 ? -11.348 -8.461 11.112 1.00 85.94 119 ALA A C 1
ATOM 866 O O . ALA A 1 119 ? -11.326 -8.574 9.883 1.00 85.94 119 ALA A O 1
ATOM 867 N N . ASP A 1 120 ? -10.257 -8.150 11.818 1.00 86.00 120 ASP A N 1
ATOM 868 C CA . ASP A 1 120 ? -8.979 -7.715 11.245 1.00 86.00 120 ASP A CA 1
ATOM 869 C C . ASP A 1 120 ? -8.370 -8.748 10.296 1.00 86.00 120 ASP A C 1
ATOM 871 O O . ASP A 1 120 ? -7.837 -8.379 9.258 1.00 86.00 120 ASP A O 1
ATOM 875 N N . TRP A 1 121 ? -8.545 -10.049 10.554 1.00 86.69 121 TRP A N 1
ATOM 876 C CA . TRP A 1 121 ? -8.019 -11.085 9.659 1.00 86.69 121 TRP A CA 1
ATOM 877 C C . TRP A 1 121 ? -8.533 -10.933 8.215 1.00 86.69 121 TRP A C 1
ATOM 879 O O . TRP A 1 121 ? -7.790 -11.179 7.265 1.00 86.69 121 TRP A O 1
ATOM 889 N N . LEU A 1 122 ? -9.792 -10.535 8.019 1.00 90.06 122 LEU A N 1
ATOM 890 C CA . LEU A 1 122 ? -10.354 -10.338 6.683 1.00 90.06 122 LEU A CA 1
ATOM 891 C C . LEU A 1 122 ? -10.007 -8.949 6.143 1.00 90.06 122 LEU A C 1
ATOM 893 O O . LEU A 1 122 ? -9.647 -8.812 4.973 1.00 90.06 122 LEU A O 1
ATOM 897 N N . LEU A 1 123 ? -10.114 -7.929 6.994 1.00 89.75 123 LEU A N 1
ATOM 898 C CA . LEU A 1 123 ? -9.865 -6.541 6.615 1.00 89.75 123 LEU A CA 1
ATOM 899 C C . LEU A 1 123 ? -8.409 -6.321 6.204 1.00 89.75 123 LEU A C 1
ATOM 901 O O . LEU A 1 123 ? -8.162 -5.631 5.217 1.00 89.75 123 LEU A O 1
ATOM 905 N N . ASP A 1 124 ? -7.463 -6.968 6.880 1.00 88.31 124 ASP A N 1
ATOM 906 C CA . ASP A 1 124 ? -6.045 -6.916 6.550 1.00 88.31 124 ASP A CA 1
ATOM 907 C C . ASP A 1 124 ? -5.788 -7.378 5.111 1.00 88.31 124 ASP A C 1
ATOM 909 O O . ASP A 1 124 ? -5.241 -6.627 4.307 1.00 88.31 124 ASP A O 1
ATOM 913 N N . ARG A 1 125 ? -6.333 -8.538 4.727 1.00 92.00 125 ARG A N 1
ATOM 914 C CA . ARG A 1 125 ? -6.223 -9.089 3.364 1.00 92.00 125 ARG A CA 1
ATOM 915 C C . ARG A 1 125 ? -6.789 -8.151 2.297 1.00 92.00 125 ARG A C 1
ATOM 917 O O . ARG A 1 125 ? -6.225 -8.027 1.205 1.00 92.00 125 ARG A O 1
ATOM 924 N N . ILE A 1 126 ? -7.901 -7.481 2.602 1.00 92.19 126 ILE A N 1
ATOM 925 C CA . ILE A 1 126 ? -8.515 -6.494 1.705 1.00 92.19 126 ILE A CA 1
ATOM 926 C C . ILE A 1 126 ? -7.602 -5.271 1.566 1.00 92.19 126 ILE A C 1
ATOM 928 O O . ILE A 1 126 ? -7.313 -4.863 0.440 1.00 92.19 126 ILE A O 1
ATOM 932 N N . ARG A 1 127 ? -7.091 -4.722 2.676 1.00 90.50 127 ARG A N 1
ATOM 933 C CA . ARG A 1 127 ? -6.163 -3.577 2.652 1.00 90.50 127 ARG A CA 1
ATOM 934 C C . ARG A 1 127 ? -4.900 -3.892 1.871 1.00 90.50 127 ARG A C 1
ATOM 936 O O . ARG A 1 127 ? -4.515 -3.093 1.024 1.00 90.50 127 ARG A O 1
ATOM 943 N N . THR A 1 128 ? -4.279 -5.049 2.106 1.00 91.00 128 THR A N 1
ATOM 944 C CA . THR A 1 128 ? -3.080 -5.462 1.366 1.00 91.00 128 THR A CA 1
ATOM 945 C C . THR A 1 128 ? -3.353 -5.468 -0.135 1.00 91.00 128 THR A C 1
ATOM 947 O O . THR A 1 128 ? -2.562 -4.947 -0.917 1.00 91.00 128 THR A O 1
ATOM 950 N N . SER A 1 129 ? -4.499 -6.020 -0.539 1.00 92.75 129 SER A N 1
ATOM 951 C CA . SER A 1 129 ? -4.887 -6.097 -1.948 1.00 92.75 129 SER A CA 1
ATOM 952 C C . SER A 1 129 ? -5.082 -4.710 -2.563 1.00 92.75 129 SER A C 1
ATOM 954 O O . SER A 1 129 ? -4.648 -4.474 -3.689 1.00 92.75 129 SER A O 1
ATOM 956 N N . ILE A 1 130 ? -5.695 -3.780 -1.823 1.00 92.69 130 ILE A N 1
ATOM 957 C CA . ILE A 1 130 ? -5.897 -2.394 -2.266 1.00 92.69 130 ILE A CA 1
ATOM 958 C C . ILE A 1 130 ? -4.562 -1.647 -2.372 1.00 92.69 130 ILE A C 1
ATOM 960 O O . ILE A 1 130 ? -4.345 -0.963 -3.368 1.00 92.69 130 ILE A O 1
ATOM 964 N N . ASN A 1 131 ? -3.647 -1.812 -1.414 1.00 92.00 131 ASN A N 1
ATOM 965 C CA . ASN A 1 131 ? -2.329 -1.173 -1.467 1.00 92.00 131 ASN A CA 1
ATOM 966 C C . ASN A 1 131 ? -1.529 -1.659 -2.689 1.00 92.00 131 ASN A C 1
ATOM 968 O O . ASN A 1 131 ? -1.041 -0.846 -3.470 1.00 92.00 131 ASN A O 1
ATOM 972 N N . VAL A 1 132 ? -1.503 -2.977 -2.935 1.00 93.19 132 VAL A N 1
ATOM 973 C CA . VAL A 1 132 ? -0.855 -3.567 -4.125 1.00 93.19 132 VAL A CA 1
ATOM 974 C C . VAL A 1 132 ? -1.485 -3.059 -5.424 1.00 93.19 132 VAL A C 1
ATOM 976 O O . VAL A 1 132 ? -0.789 -2.821 -6.414 1.00 93.19 132 VAL A O 1
ATOM 979 N N . LEU A 1 133 ? -2.807 -2.881 -5.442 1.00 94.12 133 LEU A N 1
ATOM 980 C CA . LEU A 1 133 ? -3.496 -2.287 -6.582 1.00 94.12 133 LEU A CA 1
ATOM 981 C C . LEU A 1 133 ? -3.086 -0.819 -6.788 1.00 94.12 133 LEU A C 1
ATOM 983 O O . LEU A 1 133 ? -2.853 -0.406 -7.924 1.00 94.12 133 LEU A O 1
ATOM 987 N N . GLY A 1 134 ? -2.972 -0.049 -5.705 1.00 94.00 134 GLY A N 1
ATOM 988 C CA . GLY A 1 134 ? -2.497 1.333 -5.723 1.00 94.00 134 GLY A CA 1
ATOM 989 C C . GLY A 1 134 ? -1.088 1.453 -6.304 1.00 94.00 134 GLY A C 1
ATOM 990 O O . GLY A 1 134 ? -0.872 2.260 -7.208 1.00 94.00 134 GLY A O 1
ATOM 991 N N . ASP A 1 135 ? -0.164 0.584 -5.890 1.00 94.19 135 ASP A N 1
ATOM 992 C CA . 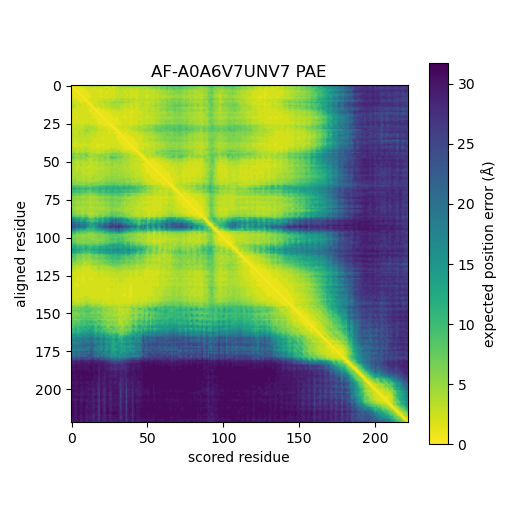ASP A 1 135 ? 1.207 0.549 -6.420 1.00 94.19 135 ASP A CA 1
ATOM 993 C C . ASP A 1 135 ? 1.228 0.332 -7.937 1.00 94.19 135 ASP A C 1
ATOM 995 O O . ASP A 1 135 ? 1.973 0.990 -8.670 1.00 94.19 135 ASP A O 1
ATOM 999 N N . ALA A 1 136 ? 0.362 -0.557 -8.431 1.00 94.38 136 ALA A N 1
ATOM 1000 C CA . ALA A 1 136 ? 0.215 -0.812 -9.857 1.00 94.38 136 ALA A CA 1
ATOM 1001 C C . ALA A 1 136 ? -0.330 0.412 -10.617 1.00 94.38 136 ALA A C 1
ATOM 1003 O O . ALA A 1 136 ? 0.155 0.728 -11.710 1.00 94.38 136 ALA A O 1
ATOM 1004 N N . PHE A 1 137 ? -1.296 1.139 -10.047 1.00 95.19 137 PHE A N 1
ATOM 1005 C CA . PHE A 1 137 ? -1.804 2.382 -10.638 1.00 95.19 137 PHE A CA 1
ATOM 1006 C C . PHE A 1 137 ? -0.745 3.484 -10.677 1.00 95.19 137 PHE A C 1
ATOM 1008 O O . PHE A 1 137 ? -0.594 4.152 -11.706 1.00 95.19 137 PHE A O 1
ATOM 1015 N N . VAL A 1 138 ? 0.023 3.653 -9.599 1.00 95.00 138 VAL A N 1
ATOM 1016 C CA . VAL A 1 138 ? 1.117 4.629 -9.543 1.00 95.00 138 VAL A CA 1
ATOM 1017 C C . VAL A 1 138 ? 2.179 4.290 -10.585 1.00 95.00 138 VAL A C 1
ATOM 1019 O O . VAL A 1 138 ? 2.541 5.152 -11.383 1.00 95.00 138 VAL A O 1
ATOM 1022 N N . ALA A 1 139 ? 2.621 3.034 -10.663 1.00 95.06 139 ALA A N 1
ATOM 1023 C CA . ALA A 1 139 ? 3.593 2.597 -11.663 1.00 95.06 139 ALA A CA 1
ATOM 1024 C C . ALA A 1 139 ? 3.094 2.806 -13.105 1.00 95.06 139 ALA A C 1
ATOM 1026 O O . ALA A 1 139 ? 3.853 3.276 -13.953 1.00 95.06 139 ALA A O 1
ATOM 1027 N N . SER A 1 140 ? 1.813 2.539 -13.375 1.00 94.75 140 SER A N 1
ATOM 1028 C CA . SER A 1 140 ? 1.201 2.782 -14.691 1.00 94.75 140 SER A CA 1
ATOM 1029 C C . SER A 1 140 ? 1.163 4.273 -15.038 1.00 94.75 140 SER A C 1
ATOM 1031 O O . SER A 1 140 ? 1.500 4.672 -16.153 1.00 94.75 140 SER A O 1
ATOM 1033 N N . THR A 1 141 ? 0.813 5.111 -14.064 1.00 95.69 141 THR A N 1
ATOM 1034 C CA . THR A 1 141 ? 0.772 6.569 -14.225 1.00 95.69 141 THR A CA 1
ATOM 1035 C C . THR A 1 141 ? 2.173 7.120 -14.489 1.00 95.69 141 THR A C 1
ATOM 1037 O O . THR A 1 141 ? 2.389 7.848 -15.455 1.00 95.69 141 THR A O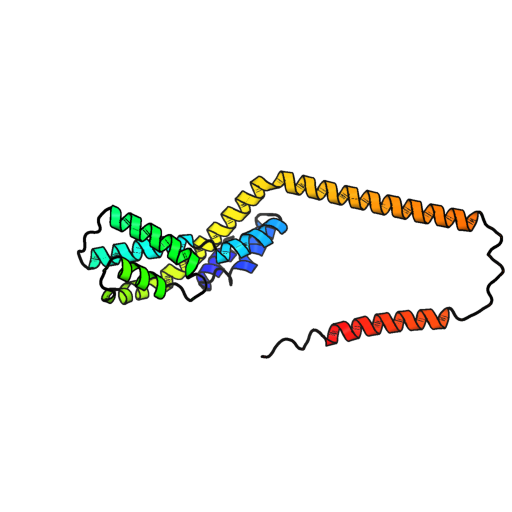 1
ATOM 1040 N N . VAL A 1 142 ? 3.158 6.717 -13.683 1.00 95.38 142 VAL A N 1
ATOM 1041 C CA . VAL A 1 142 ? 4.568 7.099 -13.846 1.00 95.38 142 VAL A CA 1
ATOM 1042 C C . VAL A 1 142 ? 5.107 6.655 -15.208 1.00 95.38 142 VAL A C 1
ATOM 1044 O O . VAL A 1 142 ? 5.801 7.427 -15.869 1.00 95.38 142 VAL A O 1
ATOM 1047 N N . SER A 1 143 ? 4.731 5.459 -15.668 1.00 94.56 143 SER A N 1
ATOM 1048 C CA . SER A 1 143 ? 5.069 4.970 -17.006 1.00 94.56 143 SER A CA 1
ATOM 1049 C C . SER A 1 143 ? 4.546 5.866 -18.113 1.00 94.56 143 SER A C 1
ATOM 1051 O O . SER A 1 143 ? 5.300 6.218 -19.018 1.00 94.56 143 SER A O 1
ATOM 1053 N N . HIS A 1 144 ? 3.291 6.292 -18.014 1.00 93.88 144 HIS A N 1
ATOM 1054 C CA . HIS A 1 144 ? 2.697 7.197 -18.989 1.00 93.88 144 HIS A CA 1
ATOM 1055 C C . HIS A 1 144 ? 3.424 8.552 -19.049 1.00 93.88 144 HIS A C 1
ATOM 1057 O O . HIS A 1 144 ? 3.736 9.043 -20.132 1.00 93.88 144 HIS A O 1
ATOM 1063 N N . TYR A 1 145 ? 3.775 9.137 -17.899 1.00 94.88 145 TYR A N 1
ATOM 1064 C CA . TYR A 1 145 ? 4.497 10.416 -17.853 1.00 94.88 145 TYR A CA 1
ATOM 1065 C C . TYR A 1 145 ? 5.962 10.325 -18.313 1.00 94.88 145 TYR A C 1
ATOM 1067 O O . TYR A 1 145 ? 6.516 11.316 -18.797 1.00 94.88 145 TYR A O 1
ATOM 1075 N N . LEU A 1 146 ? 6.614 9.169 -18.157 1.00 94.06 146 LEU A N 1
ATOM 1076 C CA . LEU A 1 146 ? 8.033 8.984 -18.490 1.00 94.06 146 LEU A CA 1
ATOM 1077 C C . LEU A 1 146 ? 8.284 8.386 -19.878 1.00 94.06 146 LEU A C 1
ATOM 1079 O O . LEU A 1 146 ? 9.437 8.363 -20.307 1.00 94.06 146 LEU A O 1
ATOM 1083 N N . GLU A 1 147 ? 7.249 7.963 -20.604 1.00 90.44 147 GLU A N 1
ATOM 10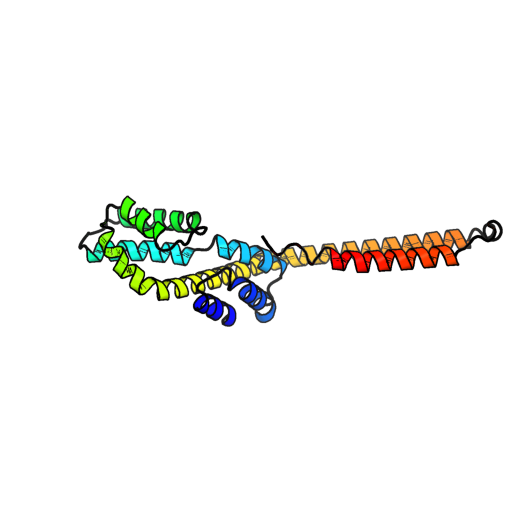84 C CA . GLU A 1 147 ? 7.380 7.234 -21.872 1.00 90.44 147 GLU A CA 1
ATOM 1085 C C . GLU A 1 147 ? 8.316 7.930 -22.880 1.00 90.44 147 GLU A C 1
ATOM 1087 O O . GLU A 1 147 ? 9.217 7.306 -23.445 1.00 90.44 147 GLU A O 1
ATOM 1092 N N . LEU A 1 148 ? 8.159 9.245 -23.072 1.00 88.81 148 LEU A N 1
ATOM 1093 C CA . LEU A 1 148 ? 8.992 10.017 -24.003 1.00 88.81 148 LEU A CA 1
ATOM 1094 C C . LEU A 1 148 ? 10.454 10.111 -23.547 1.00 88.81 148 LEU A C 1
ATOM 1096 O O . LEU A 1 148 ? 11.364 9.990 -24.368 1.00 88.81 148 LEU A O 1
ATOM 1100 N N . LYS A 1 149 ? 10.690 10.291 -22.241 1.00 91.44 149 LYS A N 1
ATOM 1101 C CA . LYS A 1 149 ? 12.047 10.383 -21.676 1.00 91.44 149 LYS A CA 1
ATOM 1102 C C . LYS A 1 149 ? 12.782 9.048 -21.752 1.00 91.44 149 LYS A C 1
ATOM 1104 O O . LYS A 1 149 ? 13.993 9.029 -21.982 1.00 91.44 149 LYS A O 1
ATOM 1109 N N . LEU A 1 150 ? 12.060 7.943 -21.579 1.00 90.50 150 LEU A N 1
ATOM 1110 C CA . LEU A 1 150 ? 12.613 6.599 -21.719 1.00 90.50 150 LEU A CA 1
ATOM 1111 C C . LEU A 1 150 ? 13.033 6.341 -23.168 1.00 90.50 150 LEU A C 1
ATOM 1113 O O . LEU A 1 150 ? 14.196 6.021 -23.403 1.00 90.50 150 LEU A O 1
ATOM 1117 N N . LYS A 1 151 ? 12.160 6.636 -24.141 1.00 90.56 151 LYS A N 1
ATOM 1118 C CA . LYS A 1 151 ? 12.485 6.525 -25.576 1.00 90.56 151 LYS A CA 1
ATOM 1119 C C . LYS A 1 151 ? 13.682 7.387 -25.983 1.00 90.56 151 LYS A C 1
ATOM 1121 O O . LYS A 1 151 ? 14.530 6.950 -26.757 1.00 90.56 151 LYS A O 1
ATOM 1126 N N . GLU A 1 152 ? 13.775 8.617 -25.477 1.00 91.81 152 GLU A N 1
ATOM 1127 C CA . GLU A 1 152 ? 14.925 9.487 -25.748 1.00 91.81 152 GLU A CA 1
ATOM 1128 C C . GLU A 1 152 ? 16.229 8.899 -25.190 1.00 91.81 152 GLU A C 1
ATOM 1130 O O . GLU A 1 152 ? 17.264 8.930 -25.859 1.00 91.81 152 GLU A O 1
ATOM 1135 N N . THR A 1 153 ? 16.176 8.349 -23.976 1.00 91.56 153 THR A N 1
ATOM 1136 C CA . THR A 1 153 ? 17.326 7.708 -23.328 1.00 91.56 153 THR A CA 1
ATOM 1137 C C . THR A 1 153 ? 17.776 6.480 -24.115 1.00 91.56 153 THR A C 1
ATOM 1139 O O . THR A 1 153 ? 18.963 6.362 -24.411 1.00 91.56 153 THR A O 1
ATOM 1142 N N . ASP A 1 154 ? 16.842 5.631 -24.546 1.00 91.50 154 ASP A N 1
ATOM 1143 C CA . ASP A 1 154 ? 17.135 4.432 -25.339 1.00 91.50 154 ASP A CA 1
ATOM 1144 C C . ASP A 1 154 ? 17.791 4.794 -26.679 1.00 91.50 154 ASP A C 1
ATOM 1146 O O . ASP A 1 154 ? 18.836 4.250 -27.037 1.00 91.50 154 ASP A O 1
ATOM 1150 N N . ASN A 1 155 ? 17.272 5.814 -27.370 1.00 92.00 155 ASN A N 1
ATOM 1151 C CA . ASN A 1 155 ? 17.858 6.304 -28.619 1.00 92.00 155 ASN A CA 1
ATOM 1152 C C . ASN A 1 155 ? 19.280 6.862 -28.439 1.00 92.00 155 ASN A C 1
ATOM 1154 O O . ASN A 1 155 ? 20.117 6.727 -29.333 1.00 92.00 155 ASN A O 1
ATOM 1158 N N . LYS A 1 156 ? 19.572 7.511 -27.304 1.00 91.31 156 LYS A N 1
ATOM 1159 C CA . LYS A 1 156 ? 20.929 7.992 -26.992 1.00 91.31 156 LYS A CA 1
ATOM 1160 C C . LYS A 1 156 ? 21.887 6.833 -26.729 1.00 91.31 156 LYS A C 1
ATOM 1162 O O . LYS A 1 156 ? 23.032 6.895 -27.169 1.00 91.31 156 LYS A O 1
ATOM 1167 N N . LEU A 1 157 ? 21.433 5.795 -26.029 1.00 90.06 157 LEU A N 1
ATOM 1168 C CA . LEU A 1 157 ? 22.242 4.608 -25.748 1.00 90.06 157 LEU A CA 1
ATOM 1169 C C . LEU A 1 157 ? 22.608 3.873 -27.041 1.00 90.06 157 LEU A C 1
ATOM 1171 O O . LEU A 1 157 ? 23.793 3.638 -27.269 1.00 90.06 157 LEU A O 1
ATOM 1175 N N . ILE A 1 158 ? 21.633 3.645 -27.928 1.00 91.38 158 ILE A N 1
ATOM 1176 C CA . ILE A 1 158 ? 21.856 2.998 -29.232 1.00 91.38 158 ILE A CA 1
ATOM 1177 C C . ILE A 1 158 ? 22.878 3.783 -30.064 1.00 91.38 158 ILE A C 1
ATOM 1179 O O . ILE A 1 158 ? 23.866 3.217 -30.528 1.00 91.38 158 ILE A O 1
ATOM 1183 N N . LYS A 1 159 ? 22.716 5.108 -30.186 1.00 90.62 159 LYS A N 1
ATOM 1184 C CA . LYS A 1 159 ? 23.677 5.952 -30.923 1.00 90.62 159 LYS A CA 1
ATOM 1185 C C . LYS A 1 159 ? 25.094 5.861 -30.355 1.00 90.62 159 LYS A C 1
ATOM 1187 O O . LYS A 1 159 ? 26.061 5.791 -31.109 1.00 90.62 159 LYS A O 1
ATOM 1192 N N . ASN A 1 160 ? 25.230 5.846 -29.030 1.00 88.88 160 ASN A N 1
ATOM 1193 C CA . ASN A 1 160 ? 26.535 5.738 -28.381 1.00 88.88 160 ASN A CA 1
ATOM 1194 C C . ASN A 1 160 ? 27.199 4.373 -28.626 1.00 88.88 160 ASN A C 1
ATOM 1196 O O . ASN A 1 160 ? 28.424 4.307 -28.748 1.00 88.88 160 ASN A O 1
ATOM 1200 N N . GLU A 1 161 ? 26.422 3.291 -28.680 1.00 88.19 161 GLU A N 1
ATOM 1201 C CA . GLU A 1 161 ? 26.919 1.949 -29.002 1.00 88.19 161 GLU A CA 1
ATOM 1202 C C . GLU A 1 161 ? 27.365 1.853 -30.464 1.00 88.19 161 GLU A C 1
ATOM 1204 O O . GLU A 1 161 ? 28.498 1.445 -30.727 1.00 88.19 161 GLU A O 1
ATOM 1209 N N . GLU A 1 162 ? 26.550 2.342 -31.402 1.00 87.50 162 GLU A N 1
ATOM 1210 C CA . GLU A 1 162 ? 26.894 2.402 -32.828 1.00 87.50 162 GLU A CA 1
ATOM 1211 C C . GLU A 1 162 ? 28.174 3.219 -33.077 1.00 87.50 162 GLU A C 1
ATOM 1213 O O . GLU A 1 162 ? 29.056 2.816 -33.845 1.00 87.50 162 GLU A O 1
ATOM 1218 N N . GLU A 1 163 ? 28.334 4.353 -32.388 1.00 84.50 163 GLU A N 1
ATOM 1219 C CA . GLU A 1 163 ? 29.553 5.155 -32.466 1.00 84.50 163 GLU A CA 1
ATOM 1220 C C . GLU A 1 163 ? 30.784 4.422 -31.917 1.00 84.50 163 GLU A C 1
ATOM 1222 O O . GLU A 1 163 ? 31.878 4.553 -32.481 1.00 84.50 163 GLU A O 1
ATOM 1227 N N . LYS A 1 164 ? 30.641 3.661 -30.825 1.00 82.25 164 LYS A N 1
ATOM 1228 C CA . LYS A 1 164 ? 31.736 2.870 -30.245 1.00 82.25 164 LYS A CA 1
ATOM 1229 C C . LYS A 1 164 ? 32.143 1.725 -31.166 1.00 82.25 164 LYS A C 1
ATOM 1231 O O . LYS A 1 164 ? 33.340 1.558 -31.408 1.00 82.25 164 LYS A O 1
ATOM 1236 N N . GLU A 1 165 ? 31.189 0.993 -31.737 1.00 80.88 165 GLU A N 1
ATOM 1237 C CA . GLU A 1 165 ? 31.475 -0.057 -32.719 1.00 80.88 165 GLU A CA 1
ATOM 1238 C C . GLU A 1 165 ? 32.134 0.509 -33.981 1.00 80.88 165 GLU A C 1
ATOM 1240 O O . GLU A 1 165 ? 33.125 -0.036 -34.477 1.00 80.88 165 GLU A O 1
ATOM 1245 N N . GLY A 1 166 ? 31.635 1.642 -34.482 1.00 74.94 166 GLY A N 1
ATOM 1246 C CA . GLY A 1 166 ? 32.205 2.332 -35.635 1.00 74.94 166 GLY A CA 1
ATOM 1247 C C . GLY A 1 166 ? 33.642 2.802 -35.393 1.00 74.94 166 GLY A C 1
ATOM 1248 O O . GLY A 1 166 ? 34.497 2.656 -36.273 1.00 74.94 166 GLY A O 1
ATOM 1249 N N . ARG A 1 167 ? 33.947 3.323 -34.195 1.00 75.81 167 ARG A N 1
ATOM 1250 C CA . ARG A 1 167 ? 35.320 3.672 -33.786 1.00 75.81 167 ARG A CA 1
ATOM 1251 C C . ARG A 1 167 ? 36.200 2.432 -33.638 1.00 75.81 167 ARG A C 1
ATOM 1253 O O . ARG A 1 167 ? 37.329 2.460 -34.120 1.00 75.81 167 ARG A O 1
ATOM 1260 N N . GLY A 1 168 ? 35.687 1.347 -33.057 1.00 74.38 168 GLY A N 1
ATOM 1261 C CA . GLY A 1 168 ? 36.401 0.073 -32.922 1.00 74.38 168 GLY A CA 1
ATOM 1262 C C . GLY A 1 168 ? 36.779 -0.536 -34.274 1.00 74.38 168 GLY A C 1
ATOM 1263 O O . GLY A 1 168 ? 37.943 -0.862 -34.500 1.00 74.38 168 GLY A O 1
ATOM 1264 N N . ARG A 1 169 ? 35.835 -0.590 -35.226 1.00 73.50 169 ARG A N 1
ATOM 1265 C CA . ARG A 1 169 ? 36.102 -1.053 -36.601 1.00 73.50 169 ARG A CA 1
ATOM 1266 C C . ARG A 1 169 ? 37.103 -0.160 -37.328 1.00 73.50 169 ARG A C 1
ATOM 1268 O O . ARG A 1 169 ? 37.986 -0.676 -38.007 1.00 73.50 169 ARG A O 1
ATOM 1275 N N . LYS A 1 170 ? 36.998 1.168 -37.192 1.00 71.19 170 LYS A N 1
ATOM 1276 C CA . LYS A 1 170 ? 37.973 2.105 -37.781 1.00 71.19 170 LYS A CA 1
ATOM 1277 C C . LYS A 1 170 ? 39.366 1.938 -37.170 1.00 71.19 170 LYS A C 1
ATOM 1279 O O . LYS A 1 170 ? 40.337 1.932 -37.919 1.00 71.19 170 LYS A O 1
ATOM 1284 N N . GLY A 1 171 ? 39.462 1.770 -35.850 1.00 72.12 171 GLY A N 1
ATOM 1285 C CA . GLY A 1 171 ? 40.715 1.496 -35.142 1.00 72.12 171 GLY A CA 1
ATOM 1286 C C . GLY A 1 171 ? 41.373 0.209 -35.635 1.00 72.12 171 GLY A C 1
ATOM 1287 O O . GLY A 1 171 ? 42.483 0.256 -36.154 1.00 72.12 171 GLY A O 1
ATOM 1288 N N . PHE A 1 172 ? 40.630 -0.900 -35.620 1.00 76.50 172 PHE A N 1
ATOM 1289 C CA . PHE A 1 172 ? 41.106 -2.195 -36.112 1.00 76.50 172 PHE A CA 1
ATOM 1290 C C . PHE A 1 172 ? 41.579 -2.140 -37.573 1.00 76.50 172 PHE A C 1
ATOM 1292 O O . PHE A 1 172 ? 42.635 -2.664 -37.913 1.00 76.50 172 PHE A O 1
ATOM 1299 N N . ASN A 1 173 ? 40.830 -1.468 -38.452 1.00 72.56 173 ASN A N 1
ATOM 1300 C CA . ASN A 1 173 ? 41.185 -1.360 -39.869 1.00 72.56 173 ASN A CA 1
ATOM 1301 C C . ASN A 1 173 ? 42.430 -0.474 -40.092 1.00 72.56 173 ASN A C 1
ATOM 1303 O O . ASN A 1 173 ? 43.240 -0.738 -40.981 1.00 72.56 173 ASN A O 1
ATOM 1307 N N . ASN A 1 174 ? 42.619 0.556 -39.262 1.00 73.06 174 ASN A N 1
ATOM 1308 C C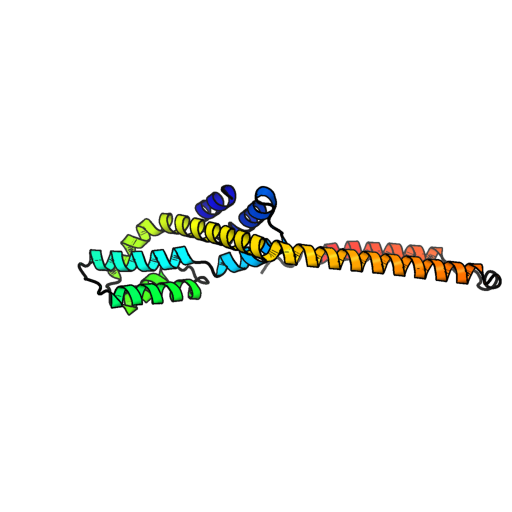A . ASN A 1 174 ? 43.834 1.370 -39.270 1.00 73.06 174 ASN A CA 1
ATOM 1309 C C . ASN A 1 174 ? 45.054 0.575 -38.780 1.00 73.06 174 ASN A C 1
ATOM 1311 O O . ASN A 1 174 ? 46.125 0.689 -39.378 1.00 73.06 174 ASN A O 1
ATOM 1315 N N . ASP A 1 175 ? 44.891 -0.270 -37.761 1.00 75.75 175 ASP A N 1
ATOM 1316 C CA . ASP A 1 175 ? 45.949 -1.157 -37.269 1.00 75.75 175 ASP A CA 1
ATOM 1317 C C . ASP A 1 175 ? 46.319 -2.227 -38.305 1.00 75.75 175 ASP A C 1
ATOM 1319 O O . ASP A 1 175 ? 47.504 -2.452 -38.562 1.00 75.75 175 ASP A O 1
ATOM 1323 N N . LEU A 1 176 ? 45.327 -2.812 -38.988 1.00 72.69 176 LEU A N 1
ATOM 1324 C CA . LEU A 1 176 ? 45.551 -3.775 -40.070 1.00 72.69 176 LEU A CA 1
ATOM 1325 C C . LEU A 1 176 ? 46.333 -3.141 -41.228 1.00 72.69 176 LEU A C 1
ATOM 1327 O O . LEU A 1 176 ? 47.314 -3.707 -41.709 1.00 72.69 176 LEU A O 1
ATOM 1331 N N . LYS A 1 177 ? 45.950 -1.927 -41.645 1.00 72.88 177 LYS A N 1
ATOM 1332 C CA . LYS A 1 177 ? 46.681 -1.165 -42.669 1.00 72.88 177 LYS A CA 1
ATOM 1333 C C . LYS A 1 177 ? 48.106 -0.834 -42.237 1.00 72.88 177 LYS A C 1
ATOM 1335 O O . LYS A 1 177 ? 49.007 -0.858 -43.069 1.00 72.88 177 LYS A O 1
ATOM 1340 N N . LYS A 1 178 ? 48.328 -0.542 -40.955 1.00 74.56 178 LYS A N 1
ATOM 1341 C CA . LYS A 1 178 ? 49.664 -0.275 -40.408 1.00 74.56 178 LYS A CA 1
ATOM 1342 C C . LYS A 1 178 ? 50.549 -1.527 -40.416 1.00 74.56 178 LYS A C 1
ATOM 1344 O O . LYS A 1 178 ? 51.742 -1.405 -40.677 1.00 74.56 178 LYS A O 1
ATOM 1349 N N . GLN A 1 179 ? 49.974 -2.710 -40.185 1.00 69.06 179 GLN A N 1
ATOM 1350 C CA . GLN A 1 179 ? 50.678 -3.992 -40.319 1.00 69.06 179 GLN A CA 1
ATOM 1351 C C . GLN A 1 179 ? 50.960 -4.350 -41.789 1.00 69.06 179 GLN A C 1
ATOM 1353 O O . GLN A 1 179 ? 52.067 -4.768 -42.110 1.00 69.06 179 GLN A O 1
ATOM 1358 N N . LEU A 1 180 ? 50.001 -4.124 -42.695 1.00 66.56 180 LEU A N 1
ATOM 1359 C CA . LEU A 1 180 ? 50.143 -4.397 -44.134 1.00 66.56 180 LEU A CA 1
ATOM 1360 C C . LEU A 1 180 ? 51.139 -3.461 -44.837 1.00 66.56 180 LEU A C 1
ATOM 1362 O O . LEU A 1 180 ? 51.889 -3.901 -45.703 1.00 66.56 180 LEU A O 1
ATOM 1366 N N . ASN A 1 181 ? 51.183 -2.182 -44.454 1.00 67.50 181 ASN A N 1
ATOM 1367 C CA . ASN A 1 181 ? 52.072 -1.187 -45.065 1.00 67.50 181 ASN A CA 1
ATOM 1368 C C . ASN A 1 181 ? 53.508 -1.218 -44.518 1.00 67.50 181 ASN A C 1
ATOM 1370 O O . ASN A 1 181 ? 54.330 -0.406 -44.941 1.00 67.50 181 ASN A O 1
ATOM 1374 N N . ASN A 1 182 ? 53.829 -2.132 -43.597 1.00 57.03 182 ASN A N 1
ATOM 1375 C CA . ASN A 1 182 ? 55.173 -2.281 -43.049 1.00 57.03 182 ASN A CA 1
ATOM 1376 C C . ASN A 1 182 ? 55.697 -3.716 -43.278 1.00 57.03 182 ASN A C 1
ATOM 1378 O O . ASN A 1 182 ? 55.725 -4.524 -42.349 1.00 57.03 182 ASN A O 1
ATOM 1382 N N . PRO A 1 183 ? 56.123 -4.066 -44.509 1.00 53.25 183 PRO A N 1
ATOM 1383 C CA . PRO A 1 183 ? 56.460 -5.444 -44.886 1.00 53.25 183 PRO A CA 1
ATOM 1384 C C . PRO A 1 183 ? 57.757 -5.993 -44.255 1.00 53.25 183 PRO A C 1
ATOM 1386 O O . PRO A 1 183 ? 58.147 -7.121 -44.538 1.00 53.25 183 PRO A O 1
ATOM 1389 N N . LEU A 1 184 ? 58.431 -5.239 -43.379 1.00 54.03 184 LEU A N 1
ATOM 1390 C CA . LEU A 1 184 ? 59.730 -5.600 -42.792 1.00 54.03 184 LEU A CA 1
ATOM 1391 C C . LEU A 1 184 ? 59.682 -5.962 -41.300 1.00 54.03 184 LEU A C 1
ATOM 1393 O O . LEU A 1 184 ? 60.692 -5.838 -40.615 1.00 54.03 184 LEU A O 1
ATOM 1397 N N . ASN A 1 185 ? 58.552 -6.465 -40.792 1.00 49.38 185 ASN A N 1
ATOM 1398 C CA . ASN A 1 185 ? 58.506 -7.052 -39.442 1.00 49.38 185 ASN A CA 1
ATOM 1399 C C . ASN A 1 185 ? 58.162 -8.552 -39.406 1.00 49.38 185 ASN A C 1
ATOM 1401 O O . ASN A 1 185 ? 57.937 -9.107 -38.336 1.00 49.38 185 ASN A O 1
ATOM 1405 N N . SER A 1 186 ? 58.177 -9.234 -40.559 1.00 48.94 186 SER A N 1
ATOM 1406 C CA . SER A 1 186 ? 57.928 -10.685 -40.645 1.00 48.94 186 SER A CA 1
ATOM 1407 C C . SER A 1 186 ? 59.154 -11.564 -40.340 1.00 48.94 186 SER A C 1
ATOM 1409 O O . SER A 1 186 ? 59.032 -12.786 -40.345 1.00 48.94 186 SER A O 1
ATOM 1411 N N . SER A 1 187 ? 60.328 -10.990 -40.058 1.00 48.44 187 SER A N 1
ATOM 1412 C CA . SER A 1 187 ? 61.556 -11.775 -39.858 1.00 48.44 187 SER A CA 1
ATOM 1413 C C . SER A 1 187 ? 62.405 -11.238 -38.713 1.00 48.44 187 SER A C 1
ATOM 1415 O O . SER A 1 187 ? 63.542 -10.835 -38.934 1.00 48.44 187 SER A O 1
ATOM 1417 N N . ARG A 1 188 ? 61.858 -11.199 -37.492 1.00 43.09 188 ARG A N 1
ATOM 1418 C CA . ARG A 1 188 ? 62.624 -11.192 -36.228 1.00 43.09 188 ARG A CA 1
ATOM 1419 C C . ARG A 1 188 ? 61.668 -11.327 -35.039 1.00 43.09 188 ARG A C 1
ATOM 1421 O O . ARG A 1 188 ? 61.354 -10.359 -34.368 1.00 43.09 188 ARG A O 1
ATOM 1428 N N . HIS A 1 189 ? 61.219 -12.547 -34.779 1.00 36.06 189 HIS A N 1
ATOM 1429 C CA . HIS A 1 189 ? 61.354 -13.128 -33.447 1.00 36.06 189 HIS A CA 1
ATOM 1430 C C . HIS A 1 189 ? 61.268 -14.646 -33.571 1.00 36.06 189 HIS A C 1
ATOM 1432 O O . HIS A 1 189 ? 60.291 -15.212 -34.053 1.00 36.06 189 HIS A O 1
ATOM 1438 N N . HIS A 1 190 ? 62.378 -15.274 -33.199 1.00 35.09 190 HIS A N 1
ATOM 1439 C CA . HIS A 1 190 ? 62.503 -16.697 -32.960 1.00 35.09 190 HIS A CA 1
ATOM 1440 C C . HIS A 1 190 ? 61.325 -17.222 -32.134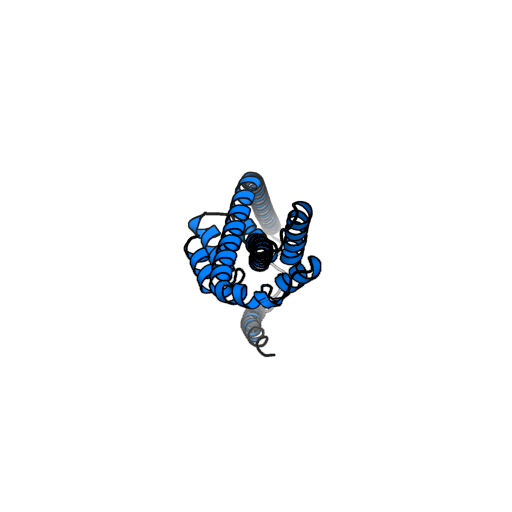 1.00 35.09 190 HIS A C 1
ATOM 1442 O O . HIS A 1 190 ? 61.029 -16.687 -31.072 1.00 35.09 190 HIS A O 1
ATOM 1448 N N . SER A 1 191 ? 60.710 -18.294 -32.634 1.00 43.38 191 SER A N 1
ATOM 1449 C CA . SER A 1 191 ? 60.494 -19.545 -31.900 1.00 43.38 191 SER A CA 1
ATOM 1450 C C . SER A 1 191 ? 60.558 -19.429 -30.372 1.00 43.38 191 SER A C 1
ATOM 1452 O O . SER A 1 191 ? 61.612 -19.680 -29.790 1.00 43.38 191 SER A O 1
ATOM 1454 N N . GLN A 1 192 ? 59.426 -19.139 -29.736 1.00 40.72 192 GLN A N 1
ATOM 1455 C CA . GLN A 1 192 ? 59.155 -19.612 -28.380 1.00 40.72 192 GLN A CA 1
ATOM 1456 C C . GLN A 1 192 ? 57.639 -19.679 -28.130 1.00 40.72 192 GLN A C 1
ATOM 1458 O O . GLN A 1 192 ? 56.961 -18.669 -27.984 1.00 40.72 192 GLN A O 1
ATOM 1463 N N . ASP A 1 193 ? 57.134 -20.914 -28.151 1.00 47.31 193 ASP A N 1
ATOM 1464 C CA . ASP A 1 193 ? 56.079 -21.457 -27.288 1.00 47.31 193 ASP A CA 1
ATOM 1465 C C . ASP A 1 193 ? 54.704 -20.766 -27.233 1.00 47.31 193 ASP A C 1
ATOM 1467 O O . ASP A 1 193 ? 54.190 -20.427 -26.168 1.00 47.31 193 ASP A O 1
ATOM 1471 N N . ASN A 1 194 ? 54.015 -20.697 -28.377 1.00 41.38 194 ASN A N 1
ATOM 1472 C CA . ASN A 1 194 ? 52.589 -20.335 -28.413 1.00 41.38 194 ASN A CA 1
ATOM 1473 C C . ASN A 1 194 ? 51.649 -21.447 -27.906 1.00 41.38 194 ASN A C 1
ATOM 1475 O O . ASN A 1 194 ? 50.540 -21.149 -27.465 1.00 41.38 194 ASN A O 1
ATOM 1479 N N . ASN A 1 195 ? 52.076 -22.716 -27.912 1.00 43.75 195 ASN A N 1
ATOM 1480 C CA . ASN A 1 195 ? 51.245 -23.805 -27.383 1.00 43.75 195 ASN A CA 1
ATOM 1481 C C . ASN A 1 195 ? 51.207 -23.821 -25.848 1.00 43.75 195 ASN A C 1
ATOM 1483 O O . ASN A 1 195 ? 50.181 -24.175 -25.281 1.00 43.75 195 ASN A O 1
ATOM 1487 N N . THR A 1 196 ? 52.264 -23.377 -25.165 1.00 46.97 196 THR A N 1
ATOM 1488 C CA . THR A 1 196 ? 52.318 -23.382 -23.693 1.00 46.97 196 THR A CA 1
ATOM 1489 C C . THR A 1 196 ? 51.505 -22.235 -23.085 1.00 46.97 196 THR A C 1
ATOM 1491 O O . THR A 1 196 ? 50.886 -22.414 -22.040 1.00 46.97 196 THR A O 1
ATOM 1494 N N . GLN A 1 197 ? 51.421 -21.081 -23.762 1.00 46.03 197 GLN A N 1
ATOM 1495 C CA . GLN A 1 197 ? 50.545 -19.987 -23.325 1.00 46.03 197 GLN A CA 1
ATOM 1496 C C . GLN A 1 197 ? 49.062 -20.283 -23.575 1.00 46.03 197 GLN A C 1
ATOM 1498 O O . GLN A 1 197 ? 48.249 -20.073 -22.683 1.00 46.03 197 GLN A O 1
ATOM 1503 N N . LEU A 1 198 ? 48.674 -20.805 -24.744 1.00 45.06 198 LEU A N 1
ATOM 1504 C CA . LEU A 1 198 ? 47.260 -21.116 -25.012 1.00 45.06 198 LEU A CA 1
ATOM 1505 C C . LEU A 1 198 ? 46.683 -22.147 -24.023 1.00 45.06 198 LEU A C 1
ATOM 1507 O O . LEU A 1 198 ? 45.523 -22.019 -23.631 1.00 45.06 198 LEU A O 1
ATOM 1511 N N . ILE A 1 199 ? 47.504 -23.097 -23.560 1.00 53.28 199 ILE A N 1
ATOM 1512 C CA . ILE A 1 199 ? 47.122 -24.059 -22.517 1.00 53.28 199 ILE A CA 1
ATOM 1513 C C . ILE A 1 199 ? 46.955 -23.359 -21.154 1.00 53.28 199 ILE A C 1
ATOM 1515 O O . ILE A 1 199 ? 45.950 -23.594 -20.487 1.00 53.28 199 ILE A O 1
ATOM 1519 N N . SER A 1 200 ? 47.835 -22.418 -20.776 1.00 51.94 200 SER A N 1
ATOM 1520 C CA . SER A 1 200 ? 47.702 -21.696 -19.497 1.00 51.94 200 SER A CA 1
ATOM 1521 C C . SER A 1 200 ? 46.478 -20.774 -19.448 1.00 51.94 200 SER A C 1
ATOM 1523 O O . SER A 1 200 ? 45.850 -20.639 -18.404 1.00 51.94 200 SER A O 1
ATOM 1525 N N . TRP A 1 201 ? 46.104 -20.141 -20.567 1.00 47.62 201 TRP A N 1
ATOM 1526 C CA . TRP A 1 201 ? 44.908 -19.289 -20.636 1.00 47.62 201 TRP A CA 1
ATOM 1527 C C . TRP A 1 201 ? 43.604 -20.103 -20.609 1.00 47.62 201 TRP A C 1
ATOM 1529 O O . TRP A 1 201 ? 42.618 -19.651 -20.027 1.00 47.62 201 TRP A O 1
ATOM 1539 N N . GLN A 1 202 ? 43.588 -21.309 -21.192 1.00 54.72 202 GLN A N 1
ATOM 1540 C CA . GLN A 1 202 ? 42.442 -22.217 -21.077 1.00 54.72 202 GLN A CA 1
ATOM 1541 C C . GLN A 1 202 ? 42.313 -22.817 -19.669 1.00 54.72 202 GLN A C 1
ATOM 1543 O O . GLN A 1 202 ? 41.195 -22.896 -19.160 1.00 54.72 202 GLN A O 1
ATOM 1548 N N . GLU A 1 203 ? 43.422 -23.169 -19.011 1.00 54.69 203 GLU A N 1
ATOM 1549 C CA . GLU A 1 203 ? 43.411 -23.618 -17.611 1.00 54.69 203 GLU A CA 1
ATOM 1550 C C . GLU A 1 203 ? 42.969 -22.501 -16.657 1.00 54.69 203 GLU A C 1
ATOM 1552 O O . GLU A 1 203 ? 42.117 -22.741 -15.804 1.00 54.69 203 GLU A O 1
ATOM 1557 N N . GLN A 1 204 ? 43.438 -21.262 -16.842 1.00 55.03 204 GLN A N 1
ATOM 1558 C CA . GLN A 1 204 ? 43.028 -20.132 -16.003 1.00 55.03 204 GLN A CA 1
ATOM 1559 C C . GLN A 1 204 ? 41.531 -19.808 -16.157 1.00 55.03 204 GLN A C 1
ATOM 1561 O O . GLN A 1 204 ? 40.836 -19.609 -15.165 1.00 55.03 204 GLN A O 1
ATOM 1566 N N . ALA A 1 205 ? 40.995 -19.851 -17.383 1.00 59.66 205 ALA A N 1
ATOM 1567 C CA . ALA A 1 205 ? 39.566 -19.646 -17.634 1.00 59.66 205 ALA A CA 1
ATOM 1568 C C . ALA A 1 205 ? 38.682 -20.803 -17.116 1.00 59.66 205 ALA A C 1
ATOM 1570 O O . ALA A 1 205 ? 37.511 -20.592 -16.786 1.00 59.66 205 ALA A O 1
ATOM 1571 N N . MET A 1 206 ? 39.221 -22.026 -17.037 1.00 63.12 206 MET A N 1
ATOM 1572 C CA . MET A 1 206 ? 38.539 -23.181 -16.446 1.00 63.12 206 MET A CA 1
ATOM 1573 C C . MET A 1 206 ? 38.576 -23.141 -14.909 1.00 63.12 206 MET A C 1
ATOM 1575 O O . MET A 1 206 ? 37.563 -23.448 -14.280 1.00 63.12 206 MET A O 1
ATOM 1579 N N . ILE A 1 207 ? 39.686 -22.700 -14.305 1.00 60.25 207 ILE A N 1
ATOM 1580 C CA . ILE A 1 207 ? 39.807 -22.472 -12.855 1.00 60.25 207 ILE A CA 1
ATOM 1581 C C . ILE A 1 207 ? 38.879 -21.339 -12.406 1.00 60.25 207 ILE A C 1
ATOM 1583 O O . ILE A 1 207 ? 38.180 -21.509 -11.414 1.00 60.25 207 ILE A O 1
ATOM 1587 N N . ASP A 1 208 ? 38.769 -20.241 -13.156 1.00 58.50 208 ASP A N 1
ATOM 1588 C CA . ASP A 1 208 ? 37.846 -19.148 -12.813 1.00 58.50 208 ASP A CA 1
ATOM 1589 C C . ASP A 1 208 ? 36.370 -19.581 -12.891 1.00 58.50 208 ASP A C 1
ATOM 1591 O O . ASP A 1 208 ? 35.552 -19.157 -12.071 1.00 58.50 208 ASP A O 1
ATOM 1595 N N . ARG A 1 209 ? 36.019 -20.494 -13.813 1.00 57.34 209 ARG A N 1
ATOM 1596 C CA . ARG A 1 209 ? 34.677 -21.105 -13.859 1.00 57.34 209 ARG A CA 1
ATOM 1597 C C . ARG A 1 209 ? 34.426 -22.084 -12.709 1.00 57.34 209 ARG A C 1
ATOM 1599 O O . ARG A 1 209 ? 33.319 -22.105 -12.188 1.00 57.34 209 ARG A O 1
ATOM 1606 N N . LEU A 1 210 ? 35.429 -22.853 -12.284 1.00 53.78 210 LEU A N 1
ATOM 1607 C CA . LEU A 1 210 ? 35.302 -23.793 -11.160 1.00 53.78 210 LEU A CA 1
ATOM 1608 C C . LEU A 1 210 ? 35.342 -23.094 -9.788 1.00 53.78 210 LEU A C 1
ATOM 1610 O O . LEU A 1 210 ? 34.653 -23.520 -8.864 1.00 53.78 210 LEU A O 1
ATOM 1614 N N . CYS A 1 211 ? 36.102 -22.006 -9.639 1.00 53.44 211 CYS A N 1
ATOM 1615 C CA . CYS A 1 211 ? 36.153 -21.208 -8.412 1.00 53.44 211 CYS A CA 1
ATOM 1616 C C . CYS A 1 211 ? 34.930 -20.294 -8.247 1.00 53.44 211 CYS A C 1
ATOM 1618 O O . CYS A 1 211 ? 34.522 -20.061 -7.110 1.00 53.44 211 CYS A O 1
ATOM 1620 N N . GLY A 1 212 ? 34.317 -19.827 -9.343 1.00 46.78 212 GLY A N 1
ATOM 1621 C CA . GLY A 1 212 ? 33.062 -19.067 -9.304 1.00 46.78 212 GLY A CA 1
ATOM 1622 C C . GLY A 1 212 ? 31.866 -19.870 -8.774 1.00 46.78 212 GLY A C 1
ATOM 1623 O O . GLY A 1 212 ? 30.996 -19.303 -8.115 1.00 46.78 212 GLY A O 1
ATOM 1624 N N . ASP A 1 213 ? 31.862 -21.192 -8.974 1.00 48.41 213 ASP A N 1
ATOM 1625 C CA . ASP A 1 213 ? 30.809 -22.090 -8.475 1.00 48.41 213 ASP A CA 1
ATOM 1626 C C . ASP A 1 213 ? 31.012 -22.531 -7.009 1.00 48.41 213 ASP A C 1
ATOM 1628 O O . ASP A 1 213 ? 30.073 -23.004 -6.367 1.00 48.41 213 ASP A O 1
ATOM 1632 N N . ILE A 1 214 ? 32.202 -22.341 -6.423 1.00 48.84 214 ILE A N 1
ATOM 1633 C CA . ILE A 1 214 ? 32.487 -22.750 -5.031 1.00 48.84 214 ILE A CA 1
ATOM 1634 C C . ILE A 1 214 ? 32.219 -21.616 -4.022 1.00 48.84 214 ILE A C 1
ATOM 1636 O O . ILE A 1 214 ? 31.921 -21.887 -2.857 1.00 48.84 214 ILE A O 1
ATOM 1640 N N . THR A 1 215 ? 32.231 -20.347 -4.437 1.00 44.94 215 THR A N 1
ATOM 1641 C CA . THR A 1 215 ? 31.941 -19.203 -3.548 1.00 44.94 215 THR A CA 1
ATOM 1642 C C . THR A 1 215 ? 30.461 -18.833 -3.436 1.00 44.94 215 THR A C 1
ATOM 1644 O O . THR A 1 215 ? 30.116 -18.013 -2.586 1.00 44.94 215 THR A O 1
ATOM 1647 N N . LEU A 1 216 ? 29.564 -19.476 -4.193 1.00 43.22 216 LEU A N 1
ATOM 1648 C CA . LEU A 1 216 ? 28.117 -19.210 -4.146 1.00 43.22 216 LEU A CA 1
ATOM 1649 C C . LEU A 1 216 ? 27.301 -20.211 -3.312 1.00 43.22 216 LEU A C 1
ATOM 1651 O O . LEU A 1 216 ? 26.085 -20.070 -3.223 1.00 43.22 216 LEU A O 1
ATOM 1655 N N . ASN A 1 217 ? 27.946 -21.173 -2.637 1.00 41.75 217 ASN A N 1
ATOM 1656 C CA . ASN A 1 217 ? 27.251 -22.170 -1.809 1.00 41.75 217 ASN A CA 1
ATOM 1657 C C . ASN A 1 217 ? 27.619 -22.131 -0.312 1.00 41.75 217 ASN A C 1
ATOM 1659 O O . ASN A 1 217 ? 27.582 -23.148 0.381 1.00 41.75 217 ASN A O 1
ATOM 1663 N N . LYS A 1 218 ? 27.987 -20.950 0.212 1.00 45.00 218 LYS A N 1
ATOM 1664 C CA . LYS A 1 218 ? 28.246 -20.766 1.653 1.00 45.00 218 LYS A CA 1
ATOM 1665 C C . LYS A 1 218 ? 27.926 -19.363 2.191 1.00 45.00 218 LYS A C 1
ATOM 1667 O O . LYS A 1 218 ? 28.708 -18.793 2.940 1.00 45.00 218 LYS A O 1
ATOM 1672 N N . VAL A 1 219 ? 26.756 -18.822 1.842 1.00 44.28 219 VAL A N 1
ATOM 1673 C CA . VAL A 1 219 ? 26.100 -17.734 2.605 1.00 44.28 219 VAL A CA 1
ATOM 1674 C C . VAL A 1 219 ? 24.602 -18.034 2.746 1.00 44.28 219 VAL A C 1
ATOM 1676 O O . VAL A 1 219 ? 23.740 -17.239 2.396 1.00 44.28 219 VAL A O 1
ATOM 1679 N N . ILE A 1 220 ? 24.287 -19.236 3.228 1.00 48.12 220 ILE A N 1
ATOM 1680 C CA . ILE A 1 220 ? 23.015 -19.551 3.887 1.00 48.12 220 ILE A CA 1
ATOM 1681 C C . ILE A 1 220 ? 23.391 -20.382 5.120 1.00 48.12 220 ILE A C 1
ATOM 1683 O O . ILE A 1 220 ? 24.160 -21.333 4.992 1.00 48.12 220 ILE A O 1
ATOM 1687 N N . HIS A 1 221 ? 22.850 -19.989 6.277 1.00 38.69 221 HIS A N 1
ATOM 1688 C CA . HIS A 1 221 ? 23.144 -20.399 7.662 1.00 38.69 221 HIS A CA 1
ATOM 1689 C C . HIS A 1 221 ? 24.131 -19.500 8.422 1.00 38.69 221 HIS A C 1
ATOM 1691 O O . HIS A 1 221 ? 25.311 -19.819 8.549 1.00 38.69 221 HIS A O 1
ATOM 1697 N N . ILE A 1 222 ? 23.613 -18.393 8.963 1.00 43.03 222 ILE A N 1
ATOM 1698 C CA . ILE A 1 222 ? 23.247 -18.207 10.386 1.00 43.03 222 ILE A CA 1
ATOM 1699 C C . ILE A 1 222 ? 22.159 -17.131 10.439 1.00 43.03 222 ILE A C 1
ATOM 1701 O O . ILE A 1 222 ? 22.283 -16.151 9.671 1.00 43.03 222 ILE A O 1
#

InterPro domains:
  IPR001991 Sodium:dicarboxylate symporter [PF00375] (1-144)
  IPR018107 Sodium:dicarboxylate symporter, conserved site [PS00714] (41-64)
  IPR036458 Sodium:dicarboxylate symporter superfamily [G3DSA:1.10.3860.10] (1-164)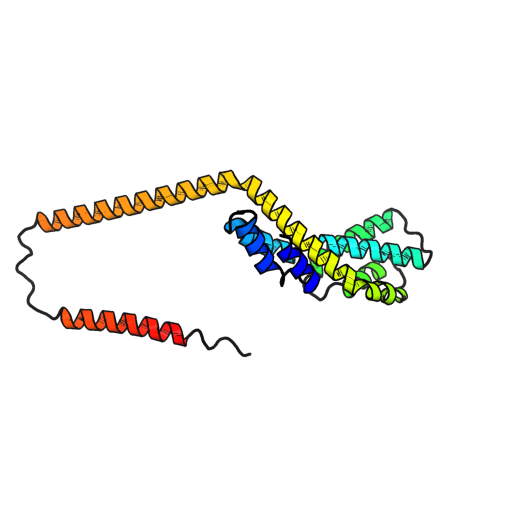
  IPR036458 Sodium:dicarboxylate symporter superfamily [SSF118215] (1-144)
  IPR050746 Dicarboxylate/Amino Acid:Cation Symporter [PTHR11958] (1-184)

Foldseek 3Di:
DVVLLVQCLVVLALVRSLVVLLCCCCPVVVFDNVLSVPLSVVLSQQQQVLQLVLLLVVLVVLCVVVVHDDDPVLSVVSSVLSNVLSRPQSVDPRNQPSSVVSCVVSVGDPPCVVVVVVCCSNSSSVSSSVSSVVSSVVSVVVRVVCVVVVVVVVVVVVVVVVVVVVVVVVVVVVVVVVVVVCPPPPPDDDDDDPPVVVVVVVVVVVVVVVVVVVVVPPPDDD

Radius of gyration: 30.85 Å; Cα contacts (8 Å, |Δi|>4): 163; chains: 1; bounding box: 84×43×71 Å

pLDDT: mean 79.49, std 16.96, range [35.09, 96.06]

Mean predicted aligned error: 13.96 Å